Protein AF-A0A957CD81-F1 (afdb_monomer)

Sequence (196 aa):
GFHTEYSGMVFGLFMAAEYMGIMFMCFLFSTAYLGGYRFFGLEEIVLANGFQLGRLLGLFISIFKGALIFFVFMWLRATLPRLRIDQLLNFNWKFMVPLTLVILLTVALLDRLVMDFIPGITEGSWLRAAIHLASNLIIGFAGLEVLRRAAQRQRKMHNITSPVLAVAENEGQPIRVEFEEEMTPVHDHHEPVPAH

Nearest PDB structures (foldseek):
  5nen-assembly1_B  TM=2.292E-01  e=6.036E+00  Serratia marcescens

Solvent-accessible surface area (backbone atoms only — not comparable to full-atom values): 11472 Å² total; per-residue (Å²): 110,85,80,76,80,50,55,72,70,59,43,50,51,51,53,50,50,55,52,49,52,54,49,50,51,24,39,50,47,25,40,75,73,57,50,30,52,53,46,98,75,49,52,58,55,32,69,67,40,59,84,66,61,16,52,52,50,27,50,49,46,29,50,50,48,15,50,51,47,42,50,52,51,52,52,49,63,74,68,57,77,92,73,56,68,67,60,54,50,52,45,40,63,74,45,49,53,58,50,52,51,52,52,53,51,47,54,56,48,45,44,71,71,47,47,77,74,44,91,88,62,49,96,84,32,66,65,53,54,49,51,54,49,50,52,50,50,51,51,49,50,52,50,51,50,52,51,51,52,52,54,50,51,53,55,55,52,52,54,71,71,29,65,67,53,56,48,57,59,52,73,73,47,80,80,78,74,76,76,75,82,75,84,71,81,86,77,86,74,91,75,86,84,83,89,130

Foldseek 3Di:
DVLVVDDPVVSVVVVVVVLVVLLVVLLVCCCPPVVQLDDDPCQCVLVVPDDPPSVVSSNVSSVVSSVVSVVVVVVCVVPDDDDDPVVVVCCCVVQVVVLVVVLVVCLVCCCVPPQVPDPPRDPPDVVNVVVSVVVNVVSVVVSVVVVVVVVVVVVVVCCVPPVVNVVVVVVPDPPPPPPPPPPDPDDDDDDDDDDD

Radius of gyration: 33.71 Å; Cα contacts (8 Å, |Δi|>4): 72; chains: 1; bounding box: 89×59×90 Å

Mean predicted aligned error: 13.23 Å

Secondary structure (DSSP, 8-state):
-GGGGS-HHHHHHHHHHHHHHHHHHHHHHHHHHS-TT--TTHHHHHHHSTHHHHHHHHHHHHHHHHHHHHHHHHHHHHHS----HHHHHHHIIIIIHHHHHHHHHHHHHHHHHTGGGSTT--TT-HHHHHHHHHHHHHHHHHHHHHHHHHHHHHHHHHHHT-HHHHHHHHHTS------------------PPPP-

pLDDT: mean 79.81, std 14.72, range [43.28, 95.69]

Structure (mmCIF, N/CA/C/O backbone):
data_AF-A0A957CD81-F1
#
_entry.id   AF-A0A957CD81-F1
#
loop_
_atom_site.group_PDB
_atom_site.id
_atom_site.type_symbol
_atom_site.label_atom_id
_atom_site.label_alt_id
_atom_site.label_comp_id
_atom_site.label_asym_id
_atom_site.label_entity_id
_atom_site.label_seq_id
_atom_site.pdbx_PDB_ins_code
_atom_site.Cartn_x
_atom_site.Cartn_y
_atom_site.Cartn_z
_atom_site.occupancy
_atom_site.B_iso_or_equiv
_atom_site.auth_seq_id
_atom_site.auth_comp_id
_atom_site.auth_asym_id
_atom_site.auth_atom_id
_atom_site.pdbx_PDB_model_num
ATOM 1 N N . GLY A 1 1 ? -9.832 8.093 27.734 1.00 65.75 1 GLY A N 1
ATOM 2 C CA . GLY A 1 1 ? -9.105 7.426 26.627 1.00 65.75 1 GLY A CA 1
ATOM 3 C C . GLY A 1 1 ? -7.766 8.112 26.495 1.00 65.75 1 GLY A C 1
ATOM 4 O O . GLY A 1 1 ? -7.743 9.287 26.798 1.00 65.75 1 GLY A O 1
ATOM 5 N N . PHE A 1 2 ? -6.685 7.443 26.082 1.00 74.81 2 PHE A N 1
ATOM 6 C CA . PHE A 1 2 ? -5.311 7.944 26.312 1.00 74.81 2 PHE A CA 1
ATOM 7 C C . PHE A 1 2 ? -5.058 9.420 25.914 1.00 74.81 2 PHE A C 1
ATOM 9 O O . PHE A 1 2 ? -4.313 10.119 26.581 1.00 74.81 2 PHE A O 1
ATOM 16 N N . HIS A 1 3 ? -5.759 9.945 24.905 1.00 74.56 3 HIS A N 1
ATOM 17 C CA . HIS A 1 3 ? -5.697 11.356 24.504 1.00 74.56 3 HIS A CA 1
ATOM 18 C C . HIS A 1 3 ? -6.167 12.391 25.549 1.00 74.56 3 HIS A C 1
ATOM 20 O O . HIS A 1 3 ? -5.865 13.568 25.383 1.00 74.56 3 HIS A O 1
ATOM 26 N N . THR A 1 4 ? -6.916 12.011 26.591 1.00 75.75 4 THR A N 1
ATOM 27 C CA . THR A 1 4 ? -7.501 12.960 27.564 1.00 75.75 4 THR A CA 1
ATOM 28 C C . THR A 1 4 ? -6.550 13.360 28.690 1.00 75.75 4 THR A C 1
ATOM 30 O O . THR A 1 4 ? -6.880 14.246 29.469 1.00 75.75 4 THR A O 1
ATOM 33 N N . GLU A 1 5 ? -5.390 12.714 28.791 1.00 85.88 5 GLU A N 1
ATOM 34 C CA . GLU A 1 5 ? -4.413 12.940 29.866 1.00 85.88 5 GLU A CA 1
ATOM 35 C C . GLU A 1 5 ? -3.310 13.938 29.468 1.00 85.88 5 GLU A C 1
ATOM 37 O O . GLU A 1 5 ? -2.516 14.359 30.307 1.00 85.88 5 GLU A O 1
ATOM 42 N N . TYR A 1 6 ? -3.259 14.354 28.198 1.00 83.00 6 TYR A N 1
ATOM 43 C CA . TYR A 1 6 ? -2.204 15.225 27.682 1.00 83.00 6 TYR A CA 1
ATOM 44 C C . TYR A 1 6 ? -2.593 16.704 27.700 1.00 83.00 6 TYR A C 1
ATOM 46 O O . TYR A 1 6 ? -3.666 17.098 27.247 1.00 83.00 6 TYR A O 1
ATOM 54 N N . SER A 1 7 ? -1.655 17.542 28.147 1.00 84.00 7 SER A N 1
ATOM 55 C CA . SER A 1 7 ? -1.712 18.995 27.951 1.00 84.00 7 SER A CA 1
ATOM 56 C C . SER A 1 7 ? -1.706 19.350 26.455 1.00 84.00 7 SER A C 1
ATOM 58 O O . SER A 1 7 ? -1.109 18.636 25.645 1.00 84.00 7 SER A O 1
ATOM 60 N N . GLY A 1 8 ? -2.324 20.477 26.082 1.00 85.50 8 GLY A N 1
ATOM 61 C CA . GLY A 1 8 ? -2.548 20.882 24.686 1.00 85.50 8 GLY A CA 1
ATOM 62 C C . GLY A 1 8 ? -1.294 20.906 23.800 1.00 85.50 8 GLY A C 1
ATOM 63 O O . GLY A 1 8 ? -1.368 20.518 22.637 1.00 85.50 8 GLY A O 1
ATOM 64 N N . MET A 1 9 ? -0.125 21.277 24.342 1.00 89.88 9 MET A N 1
ATOM 65 C CA . MET A 1 9 ? 1.142 21.252 23.591 1.00 89.88 9 MET A CA 1
ATOM 66 C C . MET A 1 9 ? 1.599 19.821 23.271 1.00 89.88 9 MET A C 1
ATOM 68 O O . MET A 1 9 ? 1.991 19.531 22.142 1.00 89.88 9 MET A O 1
ATOM 72 N N . VAL A 1 10 ? 1.516 18.910 24.245 1.00 89.44 10 VAL A N 1
ATOM 73 C CA . VAL A 1 10 ? 1.905 17.499 24.072 1.00 89.44 10 VAL A CA 1
ATOM 74 C C . VAL A 1 10 ? 0.913 16.778 23.165 1.00 89.44 10 VAL A C 1
ATOM 76 O O . VAL A 1 10 ? 1.323 16.013 22.296 1.00 89.44 10 VAL A O 1
ATOM 79 N N . PHE A 1 11 ? -0.379 17.087 23.294 1.00 89.6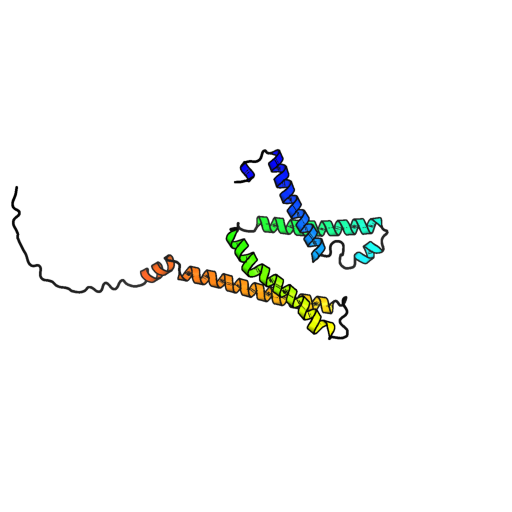2 11 PHE A N 1
ATOM 80 C CA . PHE A 1 11 ? -1.402 16.623 22.362 1.00 89.62 11 PHE A CA 1
ATOM 81 C C . PHE A 1 11 ? -1.102 17.077 20.924 1.00 89.62 11 PHE A C 1
ATOM 83 O O . PHE A 1 11 ? -1.143 16.264 20.002 1.00 89.62 11 PHE A O 1
ATOM 90 N N . GLY A 1 12 ? -0.734 18.349 20.729 1.00 90.69 12 GLY A N 1
ATOM 91 C CA . GLY A 1 12 ? -0.353 18.882 19.419 1.00 90.69 12 GLY A CA 1
ATOM 92 C C . GLY A 1 12 ? 0.843 18.152 18.800 1.00 90.69 12 GLY A C 1
ATOM 93 O O . GLY A 1 12 ? 0.788 17.767 17.633 1.00 90.69 12 GLY A O 1
ATOM 94 N N . LEU A 1 13 ? 1.892 17.895 19.588 1.00 91.25 13 LEU A N 1
ATOM 95 C CA . LEU A 1 13 ? 3.062 17.132 19.138 1.00 91.25 13 LEU A CA 1
ATOM 96 C C . LEU A 1 13 ? 2.719 15.673 18.813 1.00 91.25 13 LEU A C 1
ATOM 98 O O . LEU A 1 13 ? 3.192 15.155 17.804 1.00 91.25 13 LEU A O 1
ATOM 102 N N . PHE A 1 14 ? 1.873 15.029 19.619 1.00 90.94 14 PHE A N 1
ATOM 103 C CA . PHE A 1 14 ? 1.411 13.665 19.364 1.00 90.94 14 PHE A CA 1
ATOM 104 C C . PHE A 1 14 ? 0.636 13.572 18.043 1.00 90.94 14 PHE A C 1
ATOM 106 O O . PHE A 1 14 ? 0.943 12.733 17.199 1.00 90.94 14 PHE A O 1
ATOM 113 N N . MET A 1 15 ? -0.316 14.482 17.817 1.00 91.50 15 MET A N 1
ATOM 114 C CA . MET A 1 15 ? -1.074 14.526 16.565 1.00 91.50 15 MET A CA 1
ATOM 115 C C . MET A 1 15 ? -0.167 14.816 15.364 1.00 91.50 15 MET A C 1
ATOM 117 O O . MET A 1 15 ? -0.297 14.165 14.329 1.00 91.50 15 MET A O 1
ATOM 121 N N . ALA A 1 16 ? 0.773 15.759 15.492 1.00 93.06 16 ALA A N 1
ATOM 122 C CA . ALA A 1 16 ? 1.738 16.050 14.436 1.00 93.06 16 ALA A CA 1
ATOM 123 C C . ALA A 1 16 ? 2.604 14.823 14.105 1.00 93.06 16 ALA A C 1
ATOM 125 O O . ALA A 1 16 ? 2.793 14.514 12.929 1.00 93.06 16 ALA A O 1
ATOM 126 N N . ALA A 1 17 ? 3.081 14.096 15.119 1.00 94.19 17 ALA A N 1
ATOM 127 C CA . ALA A 1 17 ? 3.861 12.874 14.939 1.00 94.19 17 ALA A CA 1
ATOM 128 C C . ALA A 1 17 ? 3.064 11.770 14.227 1.00 94.19 17 ALA A C 1
ATOM 130 O O . ALA A 1 17 ? 3.578 11.162 13.289 1.00 94.19 17 ALA A O 1
ATOM 131 N N . GLU A 1 18 ? 1.799 11.567 14.601 1.00 92.44 18 GLU A N 1
ATOM 132 C CA . GLU A 1 18 ? 0.904 10.601 13.952 1.00 92.44 18 GLU A CA 1
ATOM 133 C C . GLU A 1 18 ? 0.738 10.912 12.451 1.00 92.44 18 GLU A C 1
ATOM 135 O O . GLU A 1 18 ? 0.924 10.045 11.592 1.00 92.44 18 GLU A O 1
ATOM 140 N N . TYR A 1 19 ? 0.456 12.175 12.107 1.00 92.12 19 TYR A N 1
ATOM 141 C CA . TYR A 1 19 ? 0.301 12.587 10.707 1.00 92.12 19 TYR A CA 1
ATOM 142 C C . TYR A 1 19 ? 1.616 12.548 9.921 1.00 92.12 19 TYR A C 1
ATOM 144 O O . TYR A 1 19 ? 1.607 12.161 8.749 1.00 92.12 19 TYR A O 1
ATOM 152 N N . MET A 1 20 ? 2.746 12.890 10.546 1.00 94.94 20 MET A N 1
ATOM 153 C CA . MET A 1 20 ? 4.066 12.731 9.928 1.00 94.94 20 MET A CA 1
ATOM 154 C C . MET A 1 20 ? 4.379 11.260 9.642 1.00 94.94 20 MET A C 1
ATOM 156 O O . MET A 1 20 ? 4.892 10.954 8.566 1.00 94.94 20 MET A O 1
ATOM 160 N N . GLY A 1 21 ? 4.024 10.343 10.547 1.00 94.81 21 GLY A N 1
ATOM 161 C CA . GLY A 1 21 ? 4.194 8.903 10.343 1.00 94.81 21 GLY A CA 1
ATOM 162 C C . GLY A 1 21 ? 3.397 8.386 9.143 1.00 94.81 21 GLY A C 1
ATOM 163 O O . GLY A 1 21 ? 3.939 7.675 8.294 1.00 94.81 21 GLY A O 1
ATOM 164 N N . ILE A 1 22 ? 2.136 8.809 9.013 1.00 94.50 22 ILE A N 1
ATOM 165 C CA . ILE A 1 22 ? 1.291 8.471 7.854 1.00 94.50 22 ILE A CA 1
ATOM 166 C C . ILE A 1 22 ? 1.906 9.017 6.561 1.00 94.50 22 ILE A C 1
ATOM 168 O O . ILE A 1 22 ? 2.008 8.296 5.565 1.00 94.50 22 ILE A O 1
ATOM 172 N N . MET A 1 23 ? 2.341 10.278 6.572 1.00 93.94 23 MET A N 1
ATOM 173 C CA . MET A 1 23 ? 2.967 10.912 5.413 1.00 93.94 23 MET A CA 1
ATOM 174 C C . MET A 1 23 ? 4.240 10.166 4.996 1.00 93.94 23 MET A C 1
ATOM 176 O O . MET A 1 23 ? 4.392 9.822 3.824 1.00 93.94 23 MET A O 1
ATOM 180 N N . PHE A 1 24 ? 5.109 9.833 5.950 1.00 95.12 24 PHE A N 1
ATOM 181 C CA . PHE A 1 24 ? 6.326 9.060 5.711 1.00 95.12 24 PHE A CA 1
ATOM 182 C C . PHE A 1 24 ? 6.034 7.691 5.080 1.00 95.12 24 PHE A C 1
ATOM 184 O O . PHE A 1 24 ? 6.658 7.332 4.081 1.00 95.12 24 PHE A O 1
ATOM 191 N N . MET A 1 25 ? 5.034 6.959 5.582 1.00 95.69 25 MET A N 1
ATOM 192 C CA . MET A 1 25 ? 4.620 5.679 4.995 1.00 95.69 25 MET A CA 1
ATOM 193 C C . MET A 1 25 ? 4.098 5.830 3.559 1.00 95.69 25 MET A C 1
ATOM 195 O O . MET A 1 25 ? 4.400 4.993 2.708 1.00 95.69 25 MET A O 1
ATOM 199 N N . CYS A 1 26 ? 3.381 6.914 3.247 1.00 95.06 26 CYS A N 1
ATOM 200 C CA . CYS A 1 26 ? 2.937 7.203 1.878 1.00 95.06 26 CYS A CA 1
ATOM 201 C C . CYS A 1 26 ? 4.126 7.455 0.933 1.00 95.06 26 CYS A C 1
ATOM 203 O O . CYS A 1 26 ? 4.136 6.973 -0.202 1.00 95.06 26 CYS A O 1
ATOM 205 N N . PHE A 1 27 ? 5.156 8.162 1.404 1.00 93.81 27 PHE A N 1
ATOM 206 C CA . PHE A 1 27 ? 6.392 8.387 0.650 1.00 93.81 27 PHE A CA 1
ATOM 207 C C . PHE A 1 27 ? 7.213 7.108 0.452 1.00 93.81 27 PHE A C 1
ATOM 209 O O . PHE A 1 27 ? 7.716 6.868 -0.651 1.00 93.81 27 PHE A O 1
ATOM 216 N N . LEU A 1 28 ? 7.306 6.258 1.479 1.00 94.94 28 LEU A N 1
ATOM 217 C CA . LEU A 1 28 ? 7.932 4.941 1.363 1.00 94.94 28 LEU A CA 1
ATOM 218 C C . LEU A 1 28 ? 7.200 4.072 0.342 1.00 94.94 28 LEU A C 1
ATOM 220 O O . LEU A 1 28 ? 7.838 3.478 -0.524 1.00 94.94 28 LEU A O 1
ATOM 224 N N . PHE A 1 29 ? 5.868 4.051 0.389 1.00 94.12 29 PHE A N 1
ATOM 225 C CA . PHE A 1 29 ? 5.054 3.307 -0.567 1.00 94.12 29 PHE A CA 1
ATOM 226 C C . PHE A 1 29 ? 5.253 3.815 -2.002 1.00 94.12 29 PHE A C 1
ATOM 228 O O . PHE A 1 29 ? 5.492 3.029 -2.918 1.00 94.12 29 PHE A O 1
ATOM 235 N N . SER A 1 30 ? 5.224 5.136 -2.197 1.00 93.12 30 SER A N 1
ATOM 236 C CA . SER A 1 30 ? 5.501 5.780 -3.487 1.00 93.12 30 SER A CA 1
ATOM 237 C C . SER A 1 30 ? 6.887 5.409 -4.039 1.00 93.12 30 SER A C 1
ATOM 239 O O . SER A 1 30 ? 7.048 5.134 -5.230 1.00 93.12 30 SER A O 1
ATOM 241 N N . THR A 1 31 ? 7.896 5.335 -3.172 1.00 91.56 31 THR A N 1
ATOM 242 C CA . THR A 1 31 ? 9.261 4.984 -3.582 1.00 91.56 31 THR A CA 1
ATOM 243 C C . THR A 1 31 ? 9.387 3.499 -3.918 1.00 91.56 31 THR A C 1
ATOM 245 O O . THR A 1 31 ? 9.917 3.162 -4.974 1.00 91.56 31 THR A O 1
ATOM 248 N N . ALA A 1 32 ? 8.865 2.620 -3.059 1.00 90.94 32 ALA A N 1
ATOM 249 C CA . ALA A 1 32 ? 8.986 1.173 -3.214 1.00 90.94 32 ALA A CA 1
ATOM 250 C C . ALA A 1 32 ? 8.151 0.619 -4.378 1.00 90.94 32 ALA A C 1
ATOM 252 O O . ALA A 1 32 ? 8.624 -0.250 -5.104 1.00 90.94 32 ALA A O 1
ATOM 253 N N . TYR A 1 33 ? 6.927 1.121 -4.570 1.00 89.06 33 TYR A N 1
ATOM 254 C CA . TYR A 1 33 ? 5.977 0.544 -5.528 1.00 89.06 33 TYR A CA 1
ATOM 255 C C . TYR A 1 33 ? 5.759 1.402 -6.775 1.00 89.06 33 TYR A C 1
ATOM 257 O O . TYR A 1 33 ? 5.570 0.857 -7.858 1.00 89.06 33 TYR A O 1
ATOM 265 N N . LEU A 1 34 ? 5.793 2.736 -6.662 1.00 87.94 34 LEU A N 1
ATOM 266 C CA . LEU A 1 34 ? 5.572 3.640 -7.804 1.00 87.94 34 LEU A CA 1
ATOM 267 C C . LEU A 1 34 ? 6.891 4.116 -8.443 1.00 87.94 34 LEU A C 1
ATOM 269 O O . LEU A 1 34 ? 6.875 4.983 -9.321 1.00 87.94 34 LEU A O 1
ATOM 273 N N . GLY A 1 35 ? 8.036 3.580 -8.013 1.00 85.19 35 GLY A N 1
ATOM 274 C CA . GLY A 1 35 ? 9.349 3.886 -8.587 1.00 85.19 35 GLY A CA 1
ATOM 275 C C . GLY A 1 35 ? 9.883 5.286 -8.262 1.00 85.19 35 GLY A C 1
ATOM 276 O O . GLY A 1 35 ? 10.774 5.767 -8.963 1.00 85.19 35 GLY A O 1
ATOM 277 N N . GLY A 1 36 ? 9.340 5.961 -7.238 1.00 84.44 36 GLY A N 1
ATOM 278 C CA . GLY A 1 36 ? 9.841 7.246 -6.733 1.00 84.44 36 GLY A CA 1
ATOM 279 C C . GLY A 1 36 ? 9.963 8.315 -7.825 1.00 84.44 36 GLY A C 1
ATOM 280 O O . GLY A 1 36 ? 8.954 8.748 -8.388 1.00 84.44 36 GLY A O 1
ATOM 281 N N . TYR A 1 37 ? 11.201 8.695 -8.156 1.00 80.50 37 TYR A N 1
ATOM 282 C CA . TYR A 1 37 ? 11.521 9.737 -9.140 1.00 80.50 37 TYR A CA 1
ATOM 283 C C . TYR A 1 37 ? 11.309 9.314 -10.600 1.00 80.50 37 TYR A C 1
ATOM 285 O O . TYR A 1 37 ? 11.250 10.174 -11.478 1.00 80.50 37 TYR A O 1
ATOM 293 N N . ARG A 1 38 ? 11.193 8.010 -10.883 1.00 77.69 38 ARG A N 1
ATOM 294 C CA . ARG A 1 38 ? 11.059 7.503 -12.254 1.00 77.69 38 ARG A CA 1
ATOM 295 C C . ARG A 1 38 ? 9.656 7.754 -12.782 1.00 77.69 38 ARG A C 1
ATOM 297 O O . ARG A 1 38 ? 8.669 7.398 -12.139 1.00 77.69 38 ARG A O 1
ATOM 304 N N . PHE A 1 39 ? 9.544 8.340 -13.965 1.00 74.88 39 PHE A N 1
ATOM 305 C CA . PHE A 1 39 ? 8.265 8.555 -14.630 1.00 74.88 39 PHE A CA 1
ATOM 306 C C . PHE A 1 39 ? 8.433 8.259 -16.114 1.00 74.88 39 PHE A C 1
ATOM 308 O O . PHE A 1 39 ? 9.348 8.788 -16.724 1.00 74.88 39 PHE A O 1
ATOM 315 N N . PHE A 1 40 ? 7.583 7.379 -16.643 1.00 65.62 40 PHE A N 1
ATOM 316 C CA . PHE A 1 40 ? 7.440 6.937 -18.039 1.00 65.62 40 PHE A CA 1
ATOM 317 C C . PHE A 1 40 ? 8.284 7.713 -19.088 1.00 65.62 40 PHE A C 1
ATOM 319 O O . PHE A 1 40 ? 7.786 8.637 -19.723 1.00 65.62 40 PHE A O 1
ATOM 326 N N . GLY A 1 41 ? 9.576 7.379 -19.239 1.00 64.81 41 GLY A N 1
ATOM 327 C CA . GLY A 1 41 ? 10.500 7.995 -20.215 1.00 64.81 41 GLY A CA 1
ATOM 328 C C . GLY A 1 41 ? 11.031 9.405 -19.885 1.00 64.81 41 GLY A C 1
ATOM 329 O O . GLY A 1 41 ? 12.001 9.857 -20.483 1.00 64.81 41 GLY A O 1
ATOM 330 N N . LEU A 1 42 ? 10.477 10.091 -18.882 1.00 64.88 42 LEU A N 1
ATOM 331 C CA . LEU A 1 42 ? 10.981 11.373 -18.366 1.00 64.88 42 LEU A CA 1
ATOM 332 C C . LEU A 1 42 ? 12.324 11.236 -17.630 1.00 64.88 42 LEU A C 1
ATOM 334 O O . LEU A 1 42 ? 12.968 12.244 -17.360 1.00 64.88 42 LEU A O 1
ATOM 338 N N . GLU A 1 43 ? 12.773 10.013 -17.334 1.00 66.25 43 GLU A N 1
ATOM 339 C CA . GLU A 1 43 ? 14.104 9.751 -16.774 1.00 66.25 43 GLU A CA 1
ATOM 340 C C . GLU A 1 43 ? 15.230 10.189 -17.721 1.00 66.25 43 GLU A C 1
ATOM 342 O O . GLU A 1 43 ? 16.205 10.777 -17.263 1.00 66.25 43 GLU A O 1
ATOM 347 N N . GLU A 1 44 ? 15.053 10.032 -19.035 1.00 65.12 44 GLU A N 1
ATOM 348 C CA . GLU A 1 44 ? 16.021 10.505 -20.030 1.00 65.12 44 GLU A CA 1
ATOM 349 C C . GLU A 1 44 ? 16.070 12.032 -20.085 1.00 65.12 44 GLU A C 1
ATOM 351 O O . GLU A 1 44 ? 17.144 12.608 -20.165 1.00 65.12 44 GLU A O 1
ATOM 356 N N . ILE A 1 45 ? 14.927 12.708 -19.948 1.00 63.47 45 ILE A N 1
ATOM 357 C CA . ILE A 1 45 ? 14.822 14.177 -19.909 1.00 63.47 45 ILE A CA 1
ATOM 358 C C . ILE A 1 45 ? 15.390 14.731 -18.592 1.00 63.47 45 ILE A C 1
ATOM 360 O O . ILE A 1 45 ? 15.993 15.804 -18.580 1.00 63.47 45 ILE A O 1
ATOM 364 N N . VAL A 1 46 ? 15.222 14.000 -17.488 1.00 60.09 46 VAL A N 1
ATOM 365 C CA . VAL A 1 46 ? 15.809 14.303 -16.175 1.00 60.09 46 VAL A CA 1
ATOM 366 C C . VAL A 1 46 ? 17.327 14.103 -16.177 1.00 60.09 46 VAL A C 1
ATOM 368 O O . VAL A 1 46 ? 18.030 14.878 -15.532 1.00 60.09 46 VAL A O 1
ATOM 371 N N . LEU A 1 47 ? 17.842 13.099 -16.892 1.00 63.28 47 LEU A N 1
ATOM 372 C CA . LEU A 1 47 ? 19.284 12.887 -17.049 1.00 63.28 47 LEU A CA 1
ATOM 373 C C . LEU A 1 47 ? 19.912 13.820 -18.101 1.00 63.28 47 LEU A C 1
ATOM 375 O O . LEU A 1 47 ? 21.066 14.211 -17.938 1.00 63.28 47 LEU A O 1
ATOM 379 N N . ALA A 1 48 ? 19.180 14.171 -19.164 1.00 65.12 48 ALA A N 1
ATOM 380 C CA . ALA A 1 48 ? 19.682 14.962 -20.290 1.00 65.12 48 ALA A CA 1
ATOM 381 C C . ALA A 1 48 ? 19.640 16.476 -20.041 1.00 65.12 48 ALA A C 1
ATOM 383 O O . ALA A 1 48 ? 20.542 17.193 -20.475 1.00 65.12 48 ALA A O 1
ATOM 384 N N . ASN A 1 49 ? 18.625 16.988 -19.334 1.00 59.16 49 ASN A N 1
ATOM 385 C CA . ASN A 1 49 ? 18.613 18.385 -18.906 1.00 59.16 49 ASN A CA 1
ATOM 386 C C . ASN A 1 49 ? 19.496 18.528 -17.667 1.00 59.16 49 ASN A C 1
ATOM 388 O O . ASN A 1 49 ? 19.342 17.771 -16.714 1.00 59.16 49 ASN A O 1
ATOM 392 N N . GLY A 1 50 ? 20.421 19.491 -17.692 1.00 62.81 50 GLY A N 1
ATOM 393 C CA . GLY A 1 50 ? 21.505 19.636 -16.718 1.00 62.81 50 GLY A CA 1
ATOM 394 C C . GLY A 1 50 ? 21.138 19.397 -15.243 1.00 62.81 50 GLY A C 1
ATOM 395 O O . GLY A 1 50 ? 20.007 19.604 -14.803 1.00 62.81 50 GLY A O 1
ATOM 396 N N . PHE A 1 51 ? 22.161 19.030 -14.464 1.00 64.19 51 PHE A N 1
ATOM 397 C CA . PHE A 1 51 ? 22.104 18.452 -13.111 1.00 64.19 51 PHE A CA 1
ATOM 398 C C . PHE A 1 51 ? 21.079 19.061 -12.129 1.00 64.19 51 PHE A C 1
ATOM 400 O O . PHE A 1 51 ? 20.588 18.359 -11.249 1.00 64.19 51 PHE A O 1
ATOM 407 N N . GLN A 1 52 ? 20.745 20.348 -12.250 1.00 74.75 52 GLN A N 1
ATOM 408 C CA . GLN A 1 52 ? 19.823 21.037 -11.341 1.00 74.75 52 GLN A CA 1
ATOM 409 C C . GLN A 1 52 ? 18.342 20.841 -11.701 1.00 74.75 52 GLN A C 1
ATOM 411 O O . GLN A 1 52 ? 17.528 20.572 -10.817 1.00 74.75 52 GLN A O 1
ATOM 416 N N . LEU A 1 53 ? 17.975 20.939 -12.985 1.00 75.06 53 LEU A N 1
ATOM 417 C CA . LEU A 1 53 ? 16.567 20.932 -13.399 1.00 75.06 53 LEU A CA 1
ATOM 418 C C . LEU A 1 53 ? 15.971 19.520 -13.334 1.00 75.06 53 LEU A C 1
ATOM 420 O O . LEU A 1 53 ? 14.859 19.337 -12.838 1.00 75.06 53 LEU A O 1
ATOM 424 N N . GLY A 1 54 ? 16.749 18.512 -13.739 1.00 77.69 54 GLY A N 1
ATOM 425 C CA . GLY A 1 54 ? 16.348 17.110 -13.639 1.00 77.69 54 GLY A CA 1
ATOM 426 C C . GLY A 1 54 ? 16.109 16.651 -12.198 1.00 77.69 54 GLY A C 1
ATOM 427 O O . GLY A 1 54 ? 15.100 16.009 -11.906 1.00 77.69 54 GLY A O 1
ATOM 428 N N . ARG A 1 55 ? 16.988 17.034 -11.261 1.00 78.19 55 ARG A N 1
ATOM 429 C CA . ARG A 1 55 ? 16.837 16.686 -9.837 1.00 78.19 55 ARG A CA 1
ATOM 430 C C . ARG A 1 55 ? 15.617 17.347 -9.204 1.00 78.19 55 ARG A C 1
ATOM 432 O O . ARG A 1 55 ? 14.907 16.691 -8.442 1.00 78.19 55 ARG A O 1
ATOM 439 N N . LEU A 1 56 ? 15.358 18.615 -9.532 1.00 83.56 56 LEU A N 1
ATOM 440 C CA . LEU A 1 56 ? 14.177 19.329 -9.050 1.00 83.56 56 LEU A CA 1
ATOM 441 C C . LEU A 1 56 ? 12.888 18.659 -9.551 1.00 83.56 56 LEU A C 1
ATOM 443 O O . LEU A 1 56 ? 11.956 18.448 -8.775 1.00 83.56 56 LEU A O 1
ATOM 447 N N . LEU A 1 57 ? 12.863 18.266 -10.827 1.00 84.06 57 LEU A N 1
ATOM 448 C CA . LEU A 1 57 ? 11.717 17.592 -11.428 1.00 84.06 57 LEU A CA 1
ATOM 449 C C . LEU A 1 57 ? 11.492 16.198 -10.821 1.00 84.06 57 LEU A C 1
ATOM 451 O O . LEU A 1 57 ? 10.367 15.864 -10.458 1.00 84.06 57 LEU A O 1
ATOM 455 N N . GLY A 1 58 ? 12.554 15.409 -10.628 1.00 84.12 58 GLY A N 1
ATOM 456 C CA . GLY A 1 58 ? 12.472 14.099 -9.970 1.00 84.12 58 GLY A CA 1
ATOM 457 C C . GLY A 1 58 ? 11.981 14.180 -8.518 1.00 84.12 58 GLY A C 1
ATOM 458 O O . GLY A 1 58 ? 11.177 13.347 -8.082 1.00 84.12 58 GLY A O 1
ATOM 459 N N . LEU A 1 59 ? 12.401 15.215 -7.781 1.00 86.88 59 LEU A N 1
ATOM 460 C CA . LEU A 1 59 ? 11.881 15.507 -6.444 1.00 86.88 59 LEU A CA 1
ATOM 461 C C . LEU A 1 59 ? 10.388 15.852 -6.501 1.00 86.88 59 LEU A C 1
ATOM 463 O O . LEU A 1 59 ? 9.604 15.277 -5.747 1.00 86.88 59 LEU A O 1
ATOM 467 N N . PHE A 1 60 ? 9.985 16.732 -7.419 1.00 89.12 60 PHE A N 1
ATOM 468 C CA . PHE A 1 60 ? 8.586 17.126 -7.585 1.00 89.12 60 PHE A CA 1
ATOM 469 C C . PHE A 1 60 ? 7.686 15.933 -7.928 1.00 89.12 60 PHE A C 1
ATOM 471 O O . PHE A 1 60 ? 6.628 15.774 -7.326 1.00 89.12 60 PHE A O 1
ATOM 478 N N . ILE A 1 61 ? 8.126 15.045 -8.824 1.00 89.69 61 ILE A N 1
ATOM 479 C CA . ILE A 1 61 ? 7.403 13.813 -9.177 1.00 89.69 61 ILE A CA 1
ATOM 480 C C . ILE A 1 61 ? 7.242 12.909 -7.952 1.00 89.69 61 ILE A C 1
ATOM 482 O O . ILE A 1 61 ? 6.156 12.382 -7.705 1.00 89.69 61 ILE A O 1
ATOM 486 N N . SER A 1 62 ? 8.306 12.740 -7.165 1.00 89.69 62 SER A N 1
ATOM 487 C CA . SER A 1 62 ? 8.270 11.900 -5.963 1.00 89.69 62 SER A CA 1
ATOM 488 C C . SER A 1 62 ? 7.305 12.463 -4.912 1.00 89.69 62 SER A C 1
ATOM 490 O O . SER A 1 62 ? 6.516 11.710 -4.336 1.00 89.69 62 SER A O 1
ATOM 492 N N . ILE A 1 63 ? 7.321 13.788 -4.714 1.00 92.50 63 ILE A N 1
ATOM 493 C CA . ILE A 1 63 ? 6.384 14.520 -3.848 1.00 92.50 63 ILE A CA 1
ATOM 494 C C . ILE A 1 63 ? 4.956 14.388 -4.351 1.00 92.50 63 ILE A C 1
ATOM 496 O O . ILE A 1 63 ? 4.072 14.054 -3.568 1.00 92.50 63 ILE A O 1
ATOM 500 N N . PHE A 1 64 ? 4.728 14.582 -5.645 1.00 93.12 64 PHE A N 1
ATOM 501 C CA . PHE A 1 64 ? 3.407 14.469 -6.244 1.00 93.12 64 PHE A CA 1
ATOM 502 C C . PHE A 1 64 ? 2.814 13.068 -6.051 1.00 93.12 64 PHE A C 1
ATOM 504 O O . PHE A 1 64 ? 1.684 12.935 -5.586 1.00 93.12 64 PHE A O 1
ATOM 511 N N . LYS A 1 65 ? 3.590 12.012 -6.325 1.00 92.31 65 LYS A N 1
ATOM 512 C CA . LYS A 1 65 ? 3.155 10.626 -6.097 1.00 92.31 65 LYS A CA 1
ATOM 513 C C . LYS A 1 65 ? 2.889 10.342 -4.617 1.00 92.31 65 LYS A C 1
ATOM 515 O O . LYS A 1 65 ? 1.867 9.746 -4.292 1.00 92.31 65 LYS A O 1
ATOM 520 N N . GLY A 1 66 ? 3.770 10.791 -3.719 1.00 94.50 66 GLY A N 1
ATOM 521 C CA . GLY A 1 66 ? 3.572 10.651 -2.272 1.00 94.50 66 GLY A CA 1
ATOM 522 C C . GLY A 1 66 ? 2.302 11.360 -1.787 1.00 94.50 66 GLY A C 1
ATOM 523 O O . GLY A 1 66 ? 1.502 10.770 -1.062 1.00 94.50 66 GLY A O 1
ATOM 524 N N . ALA A 1 67 ? 2.072 12.590 -2.255 1.00 94.50 67 ALA A N 1
ATOM 525 C CA . ALA A 1 67 ? 0.883 13.383 -1.955 1.00 94.50 67 ALA A CA 1
ATOM 526 C C . ALA A 1 67 ? -0.397 12.750 -2.519 1.00 94.50 67 ALA A C 1
ATOM 528 O O . ALA A 1 67 ? -1.429 12.769 -1.853 1.00 94.50 67 ALA A O 1
ATOM 529 N N . LEU A 1 68 ? -0.334 12.134 -3.703 1.00 95.00 68 LEU A N 1
A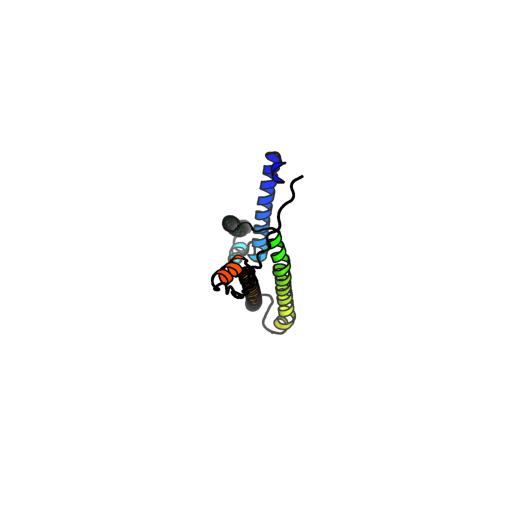TOM 530 C CA . LEU A 1 68 ? -1.456 11.401 -4.289 1.00 95.00 68 LEU A CA 1
ATOM 531 C C . LEU A 1 68 ? -1.844 10.188 -3.432 1.00 95.00 68 LEU A C 1
ATOM 533 O O . LEU A 1 68 ? -3.025 9.992 -3.154 1.00 95.00 68 LEU A O 1
ATOM 537 N N . ILE A 1 69 ? -0.8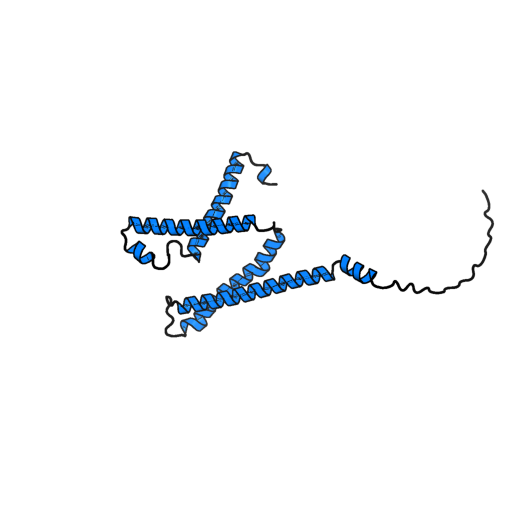69 9.408 -2.951 1.00 95.31 69 ILE A N 1
ATOM 538 C CA . ILE A 1 69 ? -1.133 8.288 -2.030 1.00 95.31 69 ILE A CA 1
ATOM 539 C C . ILE A 1 69 ? -1.690 8.793 -0.694 1.00 95.31 69 ILE A C 1
ATOM 541 O O . ILE A 1 69 ? -2.654 8.227 -0.179 1.00 95.31 69 ILE A O 1
ATOM 545 N N . PHE A 1 70 ? -1.147 9.889 -0.161 1.00 95.19 70 PHE A N 1
ATOM 546 C CA . PHE A 1 70 ? -1.671 10.518 1.052 1.00 95.19 70 PHE A CA 1
ATOM 547 C C . PHE A 1 70 ? -3.123 10.991 0.874 1.00 95.19 70 PHE A C 1
ATOM 549 O O . PHE A 1 70 ? -3.960 10.766 1.748 1.00 95.19 70 PHE A O 1
ATOM 556 N N . PHE A 1 71 ? -3.453 11.585 -0.275 1.00 94.69 71 PHE A N 1
ATOM 557 C CA . PHE A 1 71 ? -4.819 11.980 -0.614 1.00 94.69 71 PHE A CA 1
ATOM 558 C C . PHE A 1 71 ? -5.766 10.775 -0.646 1.00 94.69 71 PHE A C 1
ATOM 560 O O . PHE A 1 71 ? -6.828 10.814 -0.023 1.00 94.69 71 PHE A O 1
ATOM 567 N N . VAL A 1 72 ? -5.364 9.675 -1.294 1.00 94.56 72 VAL A N 1
ATOM 568 C CA . VAL A 1 72 ? -6.141 8.424 -1.301 1.00 94.56 72 VAL A CA 1
ATOM 569 C C . VAL A 1 72 ? -6.333 7.890 0.119 1.00 94.56 72 VAL A C 1
ATOM 571 O O . VAL A 1 72 ? -7.442 7.499 0.475 1.00 94.56 72 VAL A O 1
ATOM 574 N N . PHE A 1 73 ? -5.300 7.918 0.962 1.00 92.38 73 PHE A N 1
ATOM 575 C CA . PHE A 1 73 ? -5.411 7.490 2.357 1.00 92.38 73 PHE A CA 1
ATOM 576 C C . PHE A 1 73 ? -6.414 8.342 3.148 1.00 92.38 73 PHE A C 1
ATOM 578 O O . PHE A 1 73 ? -7.259 7.801 3.864 1.00 92.38 73 PHE A O 1
ATOM 585 N N . MET A 1 74 ? -6.370 9.667 2.992 1.00 92.88 74 MET A N 1
ATOM 586 C CA . MET A 1 74 ? -7.325 10.574 3.634 1.00 92.88 74 MET A CA 1
ATOM 587 C C . MET A 1 74 ? -8.755 10.350 3.129 1.00 92.88 74 MET A C 1
ATOM 589 O O . MET A 1 74 ? -9.698 10.378 3.922 1.00 92.88 74 MET A O 1
ATOM 593 N N . TRP A 1 75 ? -8.922 10.054 1.840 1.00 94.44 75 TRP A N 1
ATOM 594 C CA . TRP A 1 75 ? -10.219 9.707 1.267 1.00 94.44 75 TRP A CA 1
ATOM 595 C C . TRP A 1 75 ? -10.763 8.375 1.811 1.00 94.44 75 TRP A C 1
ATOM 597 O O . TRP A 1 75 ? -11.924 8.295 2.222 1.00 94.44 75 TRP A O 1
ATOM 607 N N . LEU A 1 76 ? -9.923 7.342 1.904 1.00 91.81 76 LEU A N 1
ATOM 608 C CA . LEU A 1 76 ? -10.283 6.068 2.534 1.00 91.81 76 LEU A CA 1
ATOM 609 C C . LEU A 1 76 ? -10.649 6.259 4.009 1.00 91.81 76 LEU A C 1
ATOM 611 O O . LEU A 1 76 ? -11.660 5.735 4.470 1.00 91.81 76 LEU A O 1
ATOM 615 N N . ARG A 1 77 ? -9.892 7.073 4.750 1.00 89.25 77 ARG A N 1
ATOM 616 C CA . ARG A 1 77 ? -10.203 7.401 6.148 1.00 89.25 77 ARG A CA 1
ATOM 617 C C . ARG A 1 77 ? -11.572 8.068 6.301 1.00 89.25 77 ARG A C 1
ATOM 619 O O . ARG A 1 77 ? -12.255 7.805 7.285 1.00 89.25 77 ARG A O 1
ATOM 626 N N . ALA A 1 78 ? -11.960 8.921 5.355 1.00 90.50 78 ALA A N 1
ATOM 627 C CA . ALA A 1 78 ? -13.256 9.594 5.381 1.00 90.50 78 ALA A CA 1
ATOM 628 C C . ALA A 1 78 ? -14.430 8.659 5.033 1.00 90.50 78 ALA A C 1
ATOM 630 O O . ALA A 1 78 ? -15.547 8.896 5.483 1.00 90.50 78 ALA A O 1
ATOM 631 N N . THR A 1 79 ? -14.193 7.608 4.242 1.00 91.81 79 THR A N 1
ATOM 632 C CA . THR A 1 79 ? -15.243 6.702 3.739 1.00 91.81 79 THR A CA 1
ATOM 633 C C . THR A 1 79 ? -15.405 5.422 4.560 1.00 91.81 79 THR A C 1
ATOM 635 O O . THR A 1 79 ? -16.489 4.837 4.569 1.00 91.81 79 THR A O 1
ATOM 638 N N . LEU A 1 80 ? -14.356 4.959 5.245 1.00 88.12 80 LEU A N 1
ATOM 639 C CA . LEU A 1 80 ? -14.369 3.659 5.913 1.00 88.12 80 LEU A CA 1
ATOM 640 C C . LEU A 1 80 ? -15.135 3.685 7.251 1.00 88.12 80 LEU A C 1
ATOM 642 O O . LEU A 1 80 ? -14.821 4.491 8.132 1.00 88.12 80 LEU A O 1
ATOM 646 N N . PRO A 1 81 ? -16.094 2.759 7.463 1.00 83.31 81 PRO A N 1
ATOM 647 C CA . PRO A 1 81 ? -16.759 2.600 8.751 1.00 83.31 81 PRO A CA 1
ATOM 648 C C . PRO A 1 81 ? -15.766 2.091 9.804 1.00 83.31 81 PRO A C 1
ATOM 650 O O . PRO A 1 81 ? -14.884 1.283 9.510 1.00 83.31 81 PRO A O 1
ATOM 653 N N . ARG A 1 82 ? -15.911 2.547 11.054 1.00 85.75 82 ARG A N 1
ATOM 654 C CA . ARG A 1 82 ? -15.035 2.155 12.172 1.00 85.75 82 ARG A CA 1
ATOM 655 C C . ARG A 1 82 ? -15.026 0.628 12.351 1.00 85.75 82 ARG A C 1
ATOM 657 O O . ARG A 1 82 ? -16.026 0.050 12.768 1.00 85.75 82 ARG A O 1
ATOM 664 N N . LEU A 1 83 ? -13.887 -0.010 12.080 1.00 84.06 83 LEU A N 1
ATOM 665 C CA . LEU A 1 83 ? -13.680 -1.446 12.292 1.00 84.06 83 LEU A CA 1
ATOM 666 C C . LEU A 1 83 ? -13.192 -1.721 13.719 1.00 84.06 83 LEU A C 1
ATOM 668 O O . LEU A 1 83 ? -12.397 -0.957 14.273 1.00 84.06 83 LEU A O 1
ATOM 672 N N . ARG A 1 84 ? -13.646 -2.828 14.318 1.00 91.12 84 ARG A N 1
ATOM 673 C CA . ARG A 1 84 ? -13.141 -3.279 15.624 1.00 91.12 84 ARG A CA 1
ATOM 674 C C . ARG A 1 84 ? -11.728 -3.855 15.460 1.00 91.12 84 ARG A C 1
ATOM 676 O O . ARG A 1 84 ? -11.467 -4.575 14.497 1.00 91.12 84 ARG A O 1
ATOM 683 N N . ILE A 1 85 ? -10.843 -3.581 16.424 1.00 89.50 85 ILE A N 1
ATOM 684 C CA . ILE A 1 85 ? -9.435 -4.032 16.416 1.00 89.50 85 ILE A CA 1
ATOM 685 C C . ILE A 1 85 ? -9.339 -5.551 16.236 1.00 89.50 85 ILE A C 1
ATOM 687 O O . ILE A 1 85 ? -8.548 -6.022 15.425 1.00 89.50 85 ILE A O 1
ATOM 691 N N . ASP A 1 86 ? -10.210 -6.312 16.897 1.00 90.94 86 ASP A N 1
ATOM 692 C CA . ASP A 1 86 ? -10.227 -7.775 16.796 1.00 90.94 86 ASP A CA 1
ATOM 693 C C . ASP A 1 86 ? -10.492 -8.261 15.367 1.00 90.94 86 ASP A C 1
ATOM 695 O O . ASP A 1 86 ? -9.873 -9.215 14.904 1.00 90.94 86 ASP A O 1
ATOM 699 N N . GLN A 1 87 ? -11.388 -7.591 14.636 1.00 88.06 87 GLN A N 1
ATOM 700 C CA . GLN A 1 87 ? -11.699 -7.936 13.246 1.00 88.06 87 GLN A CA 1
ATOM 701 C C . GLN A 1 87 ? -10.507 -7.633 12.335 1.00 88.06 87 GLN A C 1
ATOM 703 O O . GLN A 1 87 ? -10.171 -8.444 11.470 1.00 88.06 87 GLN A O 1
ATOM 708 N N . LEU A 1 88 ? -9.838 -6.501 12.568 1.00 89.69 88 LEU A N 1
ATOM 709 C CA . LEU A 1 88 ? -8.646 -6.106 11.823 1.00 89.69 88 LEU A CA 1
ATOM 710 C C . LEU A 1 88 ? -7.485 -7.079 12.065 1.00 89.69 88 LEU A C 1
ATOM 712 O O . LEU A 1 88 ? -6.825 -7.497 11.113 1.00 89.69 88 LEU A O 1
ATOM 716 N N . LEU A 1 89 ? -7.252 -7.469 13.319 1.00 93.00 89 LEU A N 1
ATOM 717 C CA . LEU A 1 89 ? -6.187 -8.398 13.690 1.00 93.00 89 LEU A CA 1
ATOM 718 C C . LEU A 1 89 ? -6.429 -9.782 13.078 1.00 93.00 89 LEU A C 1
ATOM 720 O O . LEU A 1 89 ? -5.533 -10.364 12.471 1.00 93.00 89 LEU A O 1
ATOM 724 N N . ASN A 1 90 ? -7.660 -10.282 13.175 1.00 90.50 90 ASN A N 1
ATOM 725 C CA . ASN A 1 90 ? -8.047 -11.581 12.631 1.00 90.50 90 ASN A CA 1
ATOM 726 C C . ASN A 1 90 ? -7.893 -11.612 11.099 1.00 90.50 90 ASN A C 1
ATOM 728 O O . ASN A 1 90 ? -7.378 -12.586 10.555 1.00 90.50 90 ASN A O 1
ATOM 732 N N . PHE A 1 91 ? -8.254 -10.523 10.408 1.00 89.69 91 PHE A N 1
ATOM 733 C CA . PHE A 1 91 ? -8.025 -10.373 8.968 1.00 89.69 91 PHE A CA 1
ATOM 734 C C . PHE A 1 91 ? -6.530 -10.345 8.613 1.00 89.69 91 PHE A C 1
ATOM 736 O O . PHE A 1 91 ? -6.097 -11.056 7.706 1.00 89.69 91 PHE A O 1
ATOM 743 N N . ASN A 1 92 ? -5.723 -9.580 9.351 1.00 92.12 92 ASN A N 1
ATOM 744 C CA . ASN A 1 92 ? -4.282 -9.506 9.108 1.00 92.12 92 ASN A CA 1
ATOM 745 C C . ASN A 1 92 ? -3.610 -10.878 9.249 1.00 92.12 92 ASN A C 1
ATOM 747 O O . ASN A 1 92 ? -2.927 -11.330 8.332 1.00 92.12 92 ASN A O 1
ATOM 751 N N . TRP A 1 93 ? -3.862 -11.578 10.352 1.00 92.69 93 TRP A N 1
ATOM 752 C CA . TRP A 1 93 ? -3.199 -12.852 10.630 1.00 92.69 93 TRP A CA 1
ATOM 753 C C . TRP A 1 93 ? -3.723 -14.018 9.798 1.00 92.69 93 TRP A C 1
ATOM 755 O O . TRP A 1 93 ? -2.931 -14.833 9.333 1.00 92.69 93 TRP A O 1
ATOM 765 N N . LYS A 1 94 ? -5.040 -14.123 9.589 1.00 89.12 94 LYS A N 1
ATOM 766 C CA . LYS A 1 94 ? -5.611 -15.271 8.864 1.00 89.12 94 LYS A CA 1
ATOM 767 C C . LYS A 1 94 ? -5.614 -15.108 7.354 1.00 89.12 94 LYS A C 1
ATOM 769 O O . LYS A 1 94 ? -5.757 -16.107 6.658 1.00 89.12 94 LYS A O 1
ATOM 774 N N . PHE A 1 95 ? -5.499 -13.882 6.848 1.00 90.25 95 PHE A N 1
ATOM 775 C CA . PHE A 1 95 ? -5.597 -13.624 5.415 1.00 90.25 95 PHE A CA 1
ATOM 776 C C . PHE A 1 95 ? -4.379 -12.888 4.857 1.00 90.25 95 PHE A C 1
ATOM 778 O O . PHE A 1 95 ? -3.768 -13.393 3.921 1.00 90.25 95 PHE A O 1
ATOM 785 N N . MET A 1 96 ? -3.978 -11.743 5.423 1.00 91.12 96 MET A N 1
ATOM 786 C CA . MET A 1 96 ? -2.892 -10.941 4.832 1.00 91.12 96 MET A CA 1
ATOM 787 C C . MET A 1 96 ? -1.531 -11.646 4.901 1.00 91.12 96 MET A C 1
ATOM 789 O O . MET A 1 96 ? -0.858 -11.747 3.881 1.00 91.12 96 MET A O 1
ATOM 793 N N . VAL A 1 97 ? -1.143 -12.176 6.066 1.00 93.94 97 VAL A N 1
ATOM 794 C CA . VAL A 1 97 ? 0.143 -12.879 6.253 1.00 93.94 97 VAL A CA 1
ATOM 795 C C . VAL A 1 97 ? 0.299 -14.114 5.348 1.00 93.94 97 VAL A C 1
ATOM 797 O O . VAL A 1 97 ? 1.309 -14.212 4.651 1.00 93.94 97 VAL A O 1
ATOM 800 N N . PRO A 1 98 ? -0.654 -15.066 5.296 1.00 93.06 98 PRO A N 1
ATOM 801 C CA . PRO A 1 98 ? -0.506 -16.208 4.397 1.00 93.06 98 PRO A CA 1
ATOM 802 C C . PRO A 1 98 ? -0.530 -15.790 2.922 1.00 93.06 98 PRO A C 1
ATOM 804 O O . PRO A 1 98 ? 0.195 -16.370 2.118 1.00 93.06 98 PRO A O 1
ATOM 807 N N . LEU A 1 99 ? -1.305 -14.763 2.557 1.00 93.38 99 LEU A N 1
ATOM 808 C CA . LEU A 1 99 ? -1.353 -14.270 1.182 1.00 93.38 99 LEU A CA 1
ATOM 809 C C . LEU A 1 99 ? -0.006 -13.681 0.736 1.00 93.38 99 LEU A C 1
ATOM 811 O O . LEU A 1 99 ? 0.451 -13.988 -0.365 1.00 93.38 99 LEU A O 1
ATOM 815 N N . THR A 1 100 ? 0.656 -12.878 1.575 1.00 93.19 100 THR A N 1
ATOM 816 C CA . THR A 1 100 ? 1.972 -12.313 1.232 1.00 93.19 100 THR A CA 1
ATOM 817 C C . THR A 1 100 ? 3.045 -13.393 1.116 1.00 93.19 100 THR A C 1
ATOM 819 O O . THR A 1 100 ? 3.871 -13.320 0.207 1.00 93.19 100 THR A O 1
ATOM 822 N N . LEU A 1 101 ? 3.000 -14.430 1.960 1.00 94.56 101 LEU A N 1
ATOM 823 C CA . LEU A 1 101 ? 3.889 -15.592 1.842 1.00 94.56 101 LEU A CA 1
ATOM 824 C C . LEU A 1 101 ? 3.684 -16.344 0.522 1.00 94.56 101 LEU A C 1
ATOM 826 O O . LEU A 1 101 ? 4.663 -16.688 -0.136 1.00 94.56 101 LEU A O 1
ATOM 830 N N . VAL A 1 102 ? 2.435 -16.561 0.100 1.00 94.19 102 VAL A N 1
ATOM 831 C CA . VAL A 1 102 ? 2.135 -17.212 -1.187 1.00 94.19 102 VAL A CA 1
ATOM 832 C C . VAL A 1 102 ? 2.661 -16.387 -2.360 1.00 94.19 102 VAL A C 1
ATOM 834 O O . VAL A 1 102 ? 3.260 -16.954 -3.272 1.00 94.19 102 VAL A O 1
ATOM 837 N N . ILE A 1 103 ? 2.490 -15.061 -2.337 1.00 93.38 103 ILE A N 1
ATOM 838 C CA . ILE A 1 103 ? 3.022 -14.173 -3.384 1.00 93.38 103 ILE A CA 1
ATOM 839 C C . ILE A 1 103 ? 4.550 -14.269 -3.435 1.00 93.38 103 ILE A C 1
ATOM 841 O O . ILE A 1 103 ? 5.113 -14.482 -4.507 1.00 93.38 103 ILE A O 1
ATOM 845 N N . LEU A 1 104 ? 5.218 -14.178 -2.282 1.00 93.56 104 LEU A N 1
ATOM 846 C CA . LEU A 1 104 ? 6.677 -14.242 -2.196 1.00 93.56 104 LEU A CA 1
ATOM 847 C C . LEU A 1 104 ? 7.226 -15.579 -2.710 1.00 93.56 104 LEU A C 1
ATOM 849 O O . LEU A 1 104 ? 8.143 -15.591 -3.532 1.00 93.56 104 LEU A O 1
ATOM 853 N N . LEU A 1 105 ? 6.639 -16.699 -2.278 1.00 94.50 105 LEU A N 1
ATOM 854 C CA . LEU A 1 105 ? 7.034 -18.029 -2.747 1.00 94.50 105 LEU A CA 1
ATOM 855 C C . LEU A 1 105 ? 6.761 -18.206 -4.238 1.00 94.50 105 LEU A C 1
ATOM 857 O O . LEU A 1 105 ? 7.586 -18.783 -4.936 1.00 94.50 105 LEU A O 1
ATOM 861 N N . THR A 1 106 ? 5.639 -17.692 -4.742 1.00 92.38 106 THR A N 1
ATOM 862 C CA . THR A 1 106 ? 5.321 -17.785 -6.171 1.00 92.38 106 THR A CA 1
ATOM 863 C C . THR A 1 106 ? 6.355 -17.045 -7.001 1.00 92.38 106 THR A C 1
ATOM 865 O O . THR A 1 106 ? 6.849 -17.614 -7.967 1.00 92.38 106 THR A O 1
ATOM 868 N N . VAL A 1 107 ? 6.711 -15.812 -6.629 1.00 91.44 107 VAL A N 1
ATOM 869 C CA . VAL A 1 107 ? 7.730 -15.044 -7.358 1.00 91.44 107 VAL A CA 1
ATOM 870 C C . VAL A 1 107 ? 9.062 -15.801 -7.362 1.00 91.44 107 VAL A C 1
ATOM 872 O O . VAL A 1 107 ? 9.619 -16.028 -8.433 1.00 91.44 107 VAL A O 1
ATOM 875 N N . ALA A 1 108 ? 9.512 -16.285 -6.199 1.00 91.31 108 ALA A N 1
ATOM 876 C CA . ALA A 1 108 ? 10.772 -17.020 -6.077 1.00 91.31 108 ALA A CA 1
ATOM 877 C C . ALA A 1 108 ? 10.789 -18.338 -6.876 1.00 91.31 108 ALA A C 1
ATOM 879 O O . ALA A 1 108 ? 11.775 -18.655 -7.542 1.00 91.31 108 ALA A O 1
ATOM 880 N N . LEU A 1 109 ? 9.702 -19.113 -6.826 1.00 91.12 109 LEU A N 1
ATOM 881 C CA . LEU A 1 109 ? 9.594 -20.384 -7.545 1.00 91.12 109 LEU A CA 1
ATOM 882 C C . LEU A 1 109 ? 9.459 -20.176 -9.052 1.00 91.12 109 LEU A C 1
ATOM 884 O O . LEU A 1 109 ? 10.063 -20.919 -9.820 1.00 91.12 109 LEU A O 1
ATOM 888 N N . LEU A 1 110 ? 8.687 -19.178 -9.479 1.00 90.12 110 LEU A N 1
ATOM 889 C CA . LEU A 1 110 ? 8.500 -18.865 -10.891 1.00 90.12 110 LEU A CA 1
ATOM 890 C C . LEU A 1 110 ? 9.819 -18.435 -11.532 1.00 90.12 110 LEU A C 1
ATOM 892 O O . LEU A 1 110 ? 10.152 -18.903 -12.620 1.00 90.12 110 LEU A O 1
ATOM 896 N N . ASP A 1 111 ? 10.592 -17.608 -10.829 1.00 87.25 111 ASP A N 1
ATOM 897 C CA . ASP A 1 111 ? 11.930 -17.238 -11.270 1.00 87.25 111 ASP A CA 1
ATOM 898 C C . ASP A 1 111 ? 12.825 -18.467 -11.401 1.00 87.25 111 ASP A C 1
ATOM 900 O O . ASP A 1 111 ? 13.362 -18.736 -12.478 1.00 87.25 111 ASP A O 1
ATOM 904 N N . ARG A 1 112 ? 12.920 -19.263 -10.331 1.00 88.75 112 ARG A N 1
ATOM 905 C CA . ARG A 1 112 ? 13.911 -20.335 -10.286 1.00 88.75 112 ARG A CA 1
ATOM 906 C C . ARG A 1 112 ? 13.569 -21.552 -11.147 1.00 88.75 112 ARG A C 1
ATOM 908 O O . ARG A 1 112 ? 14.476 -22.246 -11.598 1.00 88.75 112 ARG A O 1
ATOM 915 N N . LEU A 1 113 ? 12.287 -21.857 -11.338 1.00 86.00 113 LEU A N 1
ATOM 916 C CA . LEU A 1 113 ? 11.842 -23.067 -12.042 1.00 86.00 113 LEU A CA 1
ATOM 917 C C . LEU A 1 113 ? 11.426 -22.818 -13.490 1.00 86.00 113 LEU A C 1
ATOM 919 O O . LEU A 1 113 ? 11.421 -23.764 -14.273 1.00 86.00 113 LEU A O 1
ATOM 923 N N . VAL A 1 114 ? 11.051 -21.587 -13.847 1.00 82.19 114 VAL A N 1
ATOM 924 C CA . VAL A 1 114 ? 10.504 -21.281 -15.176 1.00 82.19 114 VAL A CA 1
ATOM 925 C C . VAL A 1 114 ? 11.372 -20.265 -15.902 1.00 82.19 114 VAL A C 1
ATOM 927 O O . VAL A 1 114 ? 11.851 -20.560 -16.994 1.00 82.19 114 VAL A O 1
ATOM 930 N N . MET A 1 115 ? 11.608 -19.092 -15.307 1.00 79.69 115 MET A N 1
ATOM 931 C CA . MET A 1 115 ? 12.272 -17.986 -16.012 1.00 79.69 115 MET A CA 1
ATOM 932 C C . MET A 1 115 ? 13.721 -18.300 -16.381 1.00 79.69 115 MET A C 1
ATOM 934 O O . MET A 1 115 ? 14.127 -18.013 -17.503 1.00 79.69 115 MET A O 1
ATOM 938 N N . ASP A 1 116 ? 14.467 -18.952 -15.486 1.00 80.19 116 ASP A N 1
ATOM 939 C CA . ASP A 1 116 ? 15.871 -19.319 -15.728 1.00 80.19 116 ASP A CA 1
ATOM 940 C C . ASP A 1 116 ? 16.057 -20.309 -16.895 1.00 80.19 116 ASP A C 1
ATOM 942 O O . ASP A 1 116 ? 17.136 -20.381 -17.485 1.00 80.19 116 ASP A O 1
ATOM 946 N N . PHE A 1 117 ? 15.023 -21.086 -17.235 1.00 80.94 117 PHE A N 1
ATOM 947 C CA . PHE A 1 117 ? 15.096 -22.138 -18.254 1.00 80.94 117 PHE A CA 1
ATOM 948 C C . PHE A 1 117 ? 14.584 -21.701 -19.631 1.00 80.94 117 PHE A C 1
ATOM 950 O O . PHE A 1 117 ? 14.737 -22.455 -20.594 1.00 80.94 117 PHE A O 1
ATOM 957 N N . ILE A 1 118 ? 13.986 -20.510 -19.752 1.00 78.56 118 ILE A N 1
ATOM 958 C CA . ILE A 1 118 ? 13.471 -19.987 -21.024 1.00 78.56 118 ILE A CA 1
ATOM 959 C C . ILE A 1 118 ? 14.503 -19.015 -21.624 1.00 78.56 118 ILE A C 1
ATOM 961 O O . ILE A 1 118 ? 14.585 -17.857 -21.201 1.00 78.56 118 ILE A O 1
ATOM 965 N N . PRO A 1 119 ? 15.290 -19.438 -22.632 1.00 72.94 119 PRO A N 1
ATOM 966 C CA . PRO A 1 119 ? 16.264 -18.561 -23.270 1.00 72.94 119 PRO A CA 1
ATOM 967 C C . PRO A 1 119 ? 15.556 -17.405 -23.993 1.00 72.94 119 PRO A C 1
ATOM 969 O O . PRO A 1 119 ? 14.648 -17.618 -24.793 1.00 72.94 119 PRO A O 1
ATOM 972 N N . GLY A 1 120 ? 15.983 -16.170 -23.709 1.00 73.44 120 GLY A N 1
ATOM 973 C CA . GLY A 1 120 ? 15.433 -14.938 -24.294 1.00 73.44 120 GLY A CA 1
ATOM 974 C C . GLY A 1 120 ? 14.697 -14.030 -23.305 1.00 73.44 120 GLY A C 1
ATOM 975 O O . GLY A 1 120 ? 14.464 -12.864 -23.619 1.00 73.44 120 GLY A O 1
ATOM 976 N N . ILE A 1 121 ? 14.391 -14.513 -22.097 1.00 78.38 121 ILE A N 1
ATOM 977 C CA . ILE A 1 121 ? 13.828 -13.688 -21.022 1.00 78.38 121 ILE A CA 1
ATOM 978 C C . ILE A 1 121 ? 14.979 -13.141 -20.167 1.00 78.38 121 ILE A C 1
ATOM 980 O O . ILE A 1 121 ? 15.465 -13.793 -19.250 1.00 78.38 121 ILE A O 1
ATOM 984 N N . THR A 1 122 ? 15.450 -11.935 -20.479 1.00 77.75 122 THR A N 1
ATOM 985 C CA . THR A 1 122 ? 16.472 -11.248 -19.668 1.00 77.75 122 THR A CA 1
ATOM 986 C C . THR A 1 122 ? 15.856 -10.592 -18.427 1.00 77.75 122 THR A C 1
ATOM 988 O O . THR A 1 122 ? 14.650 -10.345 -18.384 1.00 77.75 122 THR A O 1
ATOM 991 N N . GLU A 1 123 ? 16.673 -10.247 -17.424 1.00 70.31 123 GLU A N 1
ATOM 992 C CA . GLU A 1 123 ? 16.201 -9.596 -16.184 1.00 70.31 123 GLU A CA 1
ATOM 993 C C . GLU A 1 123 ? 15.426 -8.289 -16.422 1.00 70.31 123 GLU A C 1
ATOM 995 O O . GLU A 1 123 ? 14.500 -7.972 -15.681 1.00 70.31 123 GLU A O 1
ATOM 1000 N N . GLY A 1 124 ? 15.753 -7.553 -17.489 1.00 71.94 124 GLY A N 1
ATOM 1001 C CA . GLY A 1 124 ? 15.073 -6.311 -17.872 1.00 71.94 124 GLY A CA 1
ATOM 1002 C C . GLY A 1 124 ? 13.907 -6.490 -18.847 1.00 71.94 124 GLY A C 1
ATOM 1003 O O . GLY A 1 124 ? 13.333 -5.500 -19.300 1.00 71.94 124 GLY A O 1
ATOM 1004 N N . SER A 1 125 ? 13.563 -7.723 -19.224 1.00 82.81 125 SER A N 1
ATOM 1005 C CA . SER A 1 125 ? 12.505 -7.970 -20.202 1.00 82.81 125 SER A CA 1
ATOM 1006 C C . SER A 1 125 ? 11.135 -7.627 -19.620 1.00 82.81 125 SER A C 1
ATOM 1008 O O . SER A 1 125 ? 10.698 -8.218 -18.630 1.00 82.81 125 SER A O 1
ATOM 1010 N N . TRP A 1 126 ? 10.400 -6.738 -20.294 1.00 83.62 126 TRP A N 1
ATOM 1011 C CA . TRP A 1 126 ? 9.009 -6.414 -19.952 1.00 83.62 126 TRP A CA 1
ATOM 1012 C C . TRP A 1 126 ? 8.120 -7.665 -19.893 1.00 83.62 126 TRP A C 1
ATOM 1014 O O . TRP A 1 126 ? 7.168 -7.700 -19.123 1.00 83.62 126 TRP A O 1
ATOM 1024 N N . LEU A 1 127 ? 8.460 -8.710 -20.658 1.00 85.00 127 LEU A N 1
ATOM 1025 C CA . LEU A 1 127 ? 7.769 -9.997 -20.650 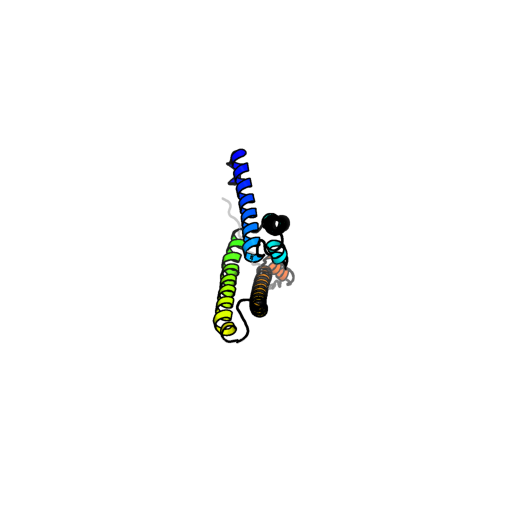1.00 85.00 127 LEU A CA 1
ATOM 1026 C C . LEU A 1 127 ? 7.878 -10.706 -19.292 1.00 85.00 127 LEU A C 1
ATOM 1028 O O . LEU A 1 127 ? 6.872 -11.198 -18.789 1.00 85.00 127 LEU A O 1
ATOM 1032 N N . ARG A 1 128 ? 9.059 -10.707 -18.656 1.00 85.06 128 ARG A N 1
ATOM 1033 C CA . ARG A 1 128 ? 9.237 -11.265 -17.305 1.00 85.06 128 ARG A CA 1
ATOM 1034 C C . ARG A 1 128 ? 8.368 -10.511 -16.308 1.00 85.06 128 ARG A C 1
ATOM 1036 O O . ARG A 1 128 ? 7.591 -11.118 -15.575 1.00 85.06 128 ARG A O 1
ATOM 1043 N N . ALA A 1 129 ? 8.439 -9.179 -16.349 1.00 86.12 129 ALA A N 1
ATOM 1044 C CA . ALA A 1 129 ? 7.617 -8.314 -15.509 1.00 86.12 129 ALA A CA 1
ATOM 1045 C C . ALA A 1 129 ? 6.114 -8.555 -15.734 1.00 86.12 129 ALA A C 1
ATOM 1047 O O . ALA A 1 129 ? 5.358 -8.640 -14.769 1.00 86.12 129 ALA A O 1
ATOM 1048 N N . ALA A 1 130 ? 5.684 -8.734 -16.986 1.00 88.75 130 ALA A N 1
ATOM 1049 C CA . ALA A 1 130 ? 4.301 -9.036 -17.336 1.00 88.75 130 ALA A CA 1
ATOM 1050 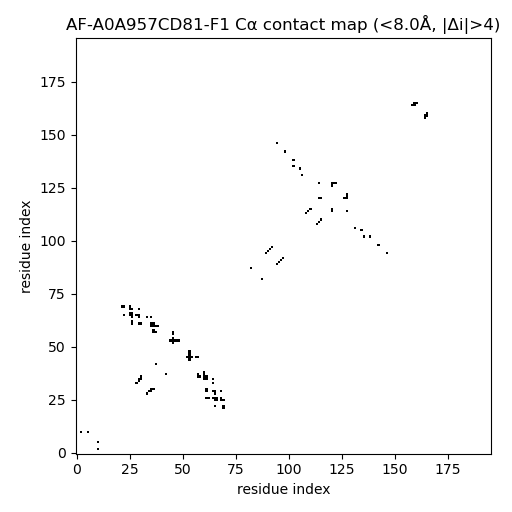C C . ALA A 1 130 ? 3.848 -10.393 -16.783 1.00 88.75 130 ALA A C 1
ATOM 1052 O O . ALA A 1 130 ? 2.730 -10.498 -16.280 1.00 88.75 130 ALA A O 1
ATOM 1053 N N . ILE A 1 131 ? 4.707 -11.414 -16.816 1.00 89.44 131 ILE A N 1
ATOM 1054 C CA . ILE A 1 131 ? 4.382 -12.736 -16.271 1.00 89.44 131 ILE A CA 1
ATOM 1055 C C . ILE A 1 131 ? 4.267 -12.686 -14.739 1.00 89.44 131 ILE A C 1
ATOM 1057 O O . ILE A 1 131 ? 3.286 -13.199 -14.203 1.00 89.44 131 ILE A O 1
ATOM 1061 N N . HIS A 1 132 ? 5.187 -12.019 -14.031 1.00 90.19 132 HIS A N 1
ATOM 1062 C CA . HIS A 1 132 ? 5.055 -11.829 -12.577 1.00 90.19 132 HIS A CA 1
ATOM 1063 C C . HIS A 1 132 ? 3.832 -10.989 -12.208 1.00 90.19 132 HIS A C 1
ATOM 1065 O O . HIS A 1 132 ? 3.151 -11.262 -11.218 1.00 90.19 132 HIS A O 1
ATOM 1071 N N . LEU A 1 133 ? 3.526 -9.962 -13.003 1.00 90.88 133 LEU A N 1
ATOM 1072 C CA . LEU A 1 133 ? 2.323 -9.162 -12.811 1.00 90.88 133 LEU A CA 1
ATOM 1073 C C . LEU A 1 133 ? 1.075 -10.037 -12.972 1.00 90.88 133 LEU A C 1
ATOM 1075 O O . LEU A 1 133 ? 0.200 -10.013 -12.110 1.00 90.88 133 LEU A O 1
ATOM 1079 N N . ALA A 1 134 ? 1.016 -10.851 -14.028 1.00 91.94 134 ALA A N 1
ATOM 1080 C CA . ALA A 1 134 ? -0.088 -11.769 -14.274 1.00 91.94 134 ALA A CA 1
ATOM 1081 C C . ALA A 1 134 ? -0.230 -12.804 -13.148 1.00 91.94 134 ALA A C 1
ATOM 1083 O O . ALA A 1 134 ? -1.338 -12.998 -12.645 1.00 91.94 134 ALA A O 1
ATOM 1084 N N . SER A 1 135 ? 0.867 -13.414 -12.686 1.00 90.75 135 SER A N 1
ATOM 1085 C CA . SER A 1 135 ? 0.825 -14.371 -11.574 1.00 90.75 135 SER A CA 1
ATOM 1086 C C . SER A 1 135 ? 0.326 -13.718 -10.285 1.00 90.75 135 SER A C 1
ATOM 1088 O O . SER A 1 135 ? -0.543 -14.269 -9.608 1.00 90.75 135 SER A O 1
ATOM 1090 N N . ASN A 1 136 ? 0.809 -12.512 -9.972 1.00 93.69 136 ASN A N 1
ATOM 1091 C CA . ASN A 1 136 ? 0.393 -11.774 -8.780 1.00 93.69 136 ASN A CA 1
ATOM 1092 C C . ASN A 1 136 ? -1.080 -11.349 -8.857 1.00 93.69 136 ASN A C 1
ATOM 1094 O O . ASN A 1 136 ? -1.784 -11.415 -7.849 1.00 93.69 136 ASN A O 1
ATOM 1098 N N . LEU A 1 137 ? -1.577 -10.975 -10.042 1.00 93.19 137 LEU A N 1
ATOM 1099 C CA . LEU A 1 137 ? -2.993 -10.668 -10.264 1.00 93.19 137 LEU A CA 1
ATOM 1100 C C . LEU A 1 137 ? -3.882 -11.906 -10.103 1.00 93.19 137 LEU A C 1
ATOM 1102 O O . LEU A 1 137 ? -4.938 -11.807 -9.481 1.00 93.19 137 LEU A O 1
ATOM 1106 N N . ILE A 1 138 ? -3.452 -13.069 -10.601 1.00 93.75 138 ILE A N 1
ATOM 1107 C CA . ILE A 1 138 ? -4.185 -14.334 -10.437 1.00 93.75 138 ILE A CA 1
ATOM 1108 C C . ILE A 1 138 ? -4.271 -14.712 -8.955 1.00 93.75 138 ILE A C 1
ATOM 1110 O O . ILE A 1 138 ? -5.354 -15.036 -8.466 1.00 93.75 138 ILE A O 1
ATOM 1114 N N . ILE A 1 139 ? -3.161 -14.619 -8.218 1.00 92.00 139 ILE A N 1
ATOM 1115 C CA . ILE A 1 139 ? -3.133 -14.901 -6.775 1.00 92.00 139 ILE A CA 1
ATOM 1116 C C . ILE A 1 139 ? -3.985 -13.893 -6.009 1.00 92.00 139 ILE A C 1
ATOM 1118 O O . ILE A 1 139 ? -4.762 -14.284 -5.138 1.00 92.00 139 ILE A O 1
ATOM 1122 N N . GLY A 1 140 ? -3.885 -12.609 -6.353 1.00 89.38 140 GLY A N 1
ATOM 1123 C CA . GLY A 1 140 ? -4.716 -11.561 -5.773 1.00 89.38 140 GLY A CA 1
ATOM 1124 C C . GLY A 1 140 ? -6.203 -11.832 -5.996 1.00 89.38 140 GLY A C 1
ATOM 1125 O O . GLY A 1 140 ? -6.984 -11.785 -5.047 1.00 89.38 140 GLY A O 1
ATOM 1126 N N . PHE A 1 141 ? -6.596 -12.197 -7.217 1.00 92.44 141 PHE A N 1
ATOM 1127 C CA . PHE A 1 141 ? -7.975 -12.549 -7.553 1.00 92.44 141 PHE A CA 1
ATOM 1128 C C . PHE A 1 141 ? -8.455 -13.795 -6.799 1.00 92.44 141 PHE A C 1
ATOM 1130 O O . PHE A 1 141 ? -9.539 -13.780 -6.214 1.00 92.44 141 PHE A O 1
ATOM 1137 N N . ALA A 1 142 ? -7.639 -14.850 -6.742 1.00 91.12 142 ALA A N 1
ATOM 1138 C CA . ALA A 1 142 ? -7.948 -16.052 -5.972 1.00 91.12 142 ALA A CA 1
ATOM 1139 C C . ALA A 1 142 ? -8.108 -15.737 -4.475 1.00 91.12 142 ALA A C 1
ATOM 1141 O O . ALA A 1 142 ? -9.062 -16.196 -3.844 1.00 91.12 142 ALA A O 1
ATOM 1142 N N . GLY A 1 143 ? -7.230 -14.898 -3.919 1.00 88.62 143 GLY A N 1
ATOM 1143 C CA . GLY A 1 143 ? -7.334 -14.400 -2.551 1.00 88.62 143 GLY A CA 1
ATOM 1144 C C . GLY A 1 143 ? -8.637 -13.633 -2.316 1.00 88.62 143 GLY A C 1
ATOM 1145 O O . GLY A 1 1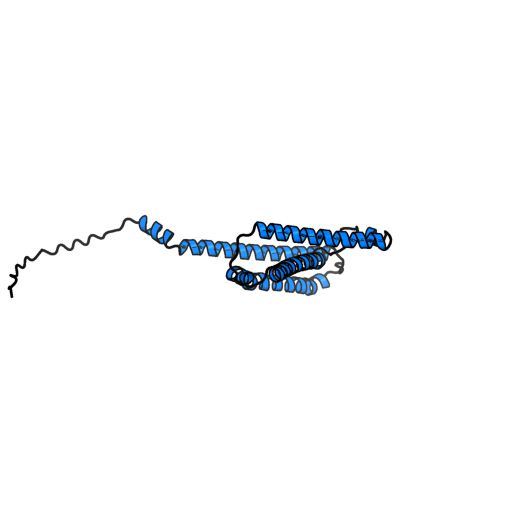43 ? -9.350 -13.912 -1.351 1.00 88.62 143 GLY A O 1
ATOM 1146 N N . LEU A 1 144 ? -8.994 -12.709 -3.212 1.00 89.06 144 LEU A N 1
ATOM 1147 C CA . LEU A 1 144 ? -10.249 -11.954 -3.133 1.00 89.06 144 LEU A CA 1
ATOM 1148 C C . LEU A 1 144 ? -11.476 -12.866 -3.201 1.00 89.06 144 LEU A C 1
ATOM 1150 O O . LEU A 1 144 ? -12.434 -12.659 -2.457 1.00 89.06 144 LEU A O 1
ATOM 1154 N N . GLU A 1 145 ? -11.449 -13.893 -4.043 1.00 90.50 145 GLU A N 1
ATOM 1155 C CA . GLU A 1 145 ? -12.543 -14.854 -4.156 1.00 90.50 145 GLU A CA 1
ATOM 1156 C C . GLU A 1 145 ? -12.670 -15.719 -2.891 1.00 90.50 145 GLU A C 1
ATOM 1158 O O . GLU A 1 145 ? -13.777 -15.934 -2.391 1.00 90.50 145 GLU A O 1
ATOM 1163 N N . VAL A 1 146 ? -11.552 -16.146 -2.295 1.00 89.31 146 VAL A N 1
ATOM 1164 C CA . VAL A 1 146 ? -11.547 -16.815 -0.982 1.00 89.31 146 VAL A CA 1
ATOM 1165 C C . VAL A 1 146 ? -12.138 -15.903 0.094 1.00 89.31 146 VAL A C 1
ATOM 1167 O O . VAL A 1 146 ? -12.991 -16.346 0.868 1.00 89.31 146 VAL A O 1
ATOM 1170 N N . LEU A 1 147 ? -11.751 -14.625 0.116 1.00 86.75 147 LEU A N 1
ATOM 1171 C CA . LEU A 1 147 ? -12.288 -13.644 1.058 1.00 86.75 147 LEU A CA 1
ATOM 1172 C C . LEU A 1 147 ? -13.791 -13.427 0.847 1.00 86.75 147 LEU A C 1
ATOM 1174 O O . LEU A 1 147 ? -14.557 -13.422 1.813 1.00 86.75 147 LEU A O 1
ATOM 1178 N N . ARG A 1 148 ? -14.239 -13.315 -0.408 1.00 86.12 148 ARG A N 1
ATOM 1179 C CA . ARG A 1 148 ? -15.655 -13.169 -0.768 1.00 86.12 148 ARG A CA 1
ATOM 1180 C C . ARG A 1 148 ? -16.467 -14.377 -0.310 1.00 86.12 148 ARG A C 1
ATOM 1182 O O . ARG A 1 148 ? -17.527 -14.205 0.295 1.00 86.12 148 ARG A O 1
ATOM 1189 N N . ARG A 1 149 ? -15.958 -15.591 -0.527 1.00 86.25 149 ARG A N 1
ATOM 1190 C CA . ARG A 1 149 ? -16.580 -16.842 -0.062 1.00 86.25 149 ARG A CA 1
ATOM 1191 C C . ARG A 1 149 ? -16.625 -16.920 1.460 1.00 86.25 149 ARG A C 1
ATOM 1193 O O . ARG A 1 149 ? -17.656 -17.298 2.015 1.00 86.25 149 ARG A O 1
ATOM 1200 N N . ALA A 1 150 ? -15.548 -16.536 2.141 1.00 83.31 150 ALA A N 1
ATOM 1201 C CA . ALA A 1 150 ? -15.506 -16.482 3.600 1.00 83.31 150 ALA A CA 1
ATOM 1202 C C . ALA A 1 150 ? -16.534 -15.479 4.153 1.00 83.31 150 ALA A C 1
ATOM 1204 O O . ALA A 1 150 ? -17.301 -15.819 5.055 1.00 83.31 150 ALA A O 1
ATOM 1205 N N . ALA A 1 151 ? -16.633 -14.290 3.552 1.00 81.50 151 ALA A N 1
ATOM 1206 C CA . ALA A 1 151 ? -17.607 -13.267 3.929 1.00 81.50 151 ALA A CA 1
ATOM 1207 C C . ALA A 1 151 ? -19.059 -13.727 3.700 1.00 81.50 151 ALA A C 1
ATOM 1209 O O . ALA A 1 151 ? -19.929 -13.506 4.544 1.00 81.50 151 ALA A O 1
ATOM 1210 N N . GLN A 1 152 ? -19.336 -14.413 2.587 1.00 77.50 152 GLN A N 1
ATOM 1211 C CA . GLN A 1 152 ? -20.663 -14.974 2.309 1.00 77.50 152 GLN A CA 1
ATOM 1212 C C . GLN A 1 152 ? -21.047 -16.090 3.288 1.00 77.50 152 GLN A C 1
ATOM 1214 O O . GLN A 1 152 ? -22.200 -16.149 3.720 1.00 77.50 152 GLN A O 1
ATOM 1219 N N . ARG A 1 153 ? -20.099 -16.958 3.663 1.00 75.06 153 ARG A N 1
ATOM 1220 C CA . ARG A 1 153 ? -20.330 -18.023 4.655 1.00 75.06 153 ARG A CA 1
ATOM 1221 C C . ARG A 1 153 ? -20.733 -17.448 6.009 1.00 75.06 153 ARG A C 1
ATOM 1223 O O . ARG A 1 153 ? -21.676 -17.952 6.613 1.00 75.06 153 ARG A O 1
ATOM 1230 N N . GLN A 1 154 ? -20.088 -16.363 6.436 1.00 72.69 154 GLN A N 1
ATOM 1231 C CA . GLN A 1 154 ? -20.449 -15.694 7.687 1.00 72.69 154 GLN A CA 1
ATOM 1232 C C . GLN A 1 154 ? -21.868 -15.116 7.657 1.00 72.69 154 GLN A C 1
ATOM 1234 O O . GLN A 1 154 ? -22.609 -15.288 8.621 1.00 72.69 154 GLN A O 1
ATOM 1239 N N . ARG A 1 155 ? -22.289 -14.513 6.536 1.00 68.62 155 ARG A N 1
ATOM 1240 C CA . ARG A 1 155 ? -23.670 -14.019 6.377 1.00 68.62 155 ARG A CA 1
ATOM 1241 C C . ARG A 1 155 ? -24.704 -15.146 6.452 1.00 68.62 155 ARG A C 1
ATOM 1243 O O . ARG A 1 155 ? -25.713 -14.999 7.129 1.00 68.62 155 ARG A O 1
ATOM 1250 N N . LYS A 1 156 ? -24.445 -16.282 5.792 1.00 69.06 156 LYS A N 1
ATOM 1251 C CA . LYS A 1 156 ? -25.366 -17.433 5.803 1.00 69.06 156 LYS A CA 1
ATOM 1252 C C . LYS A 1 156 ? -25.519 -18.047 7.196 1.00 69.06 156 LYS A C 1
ATOM 1254 O 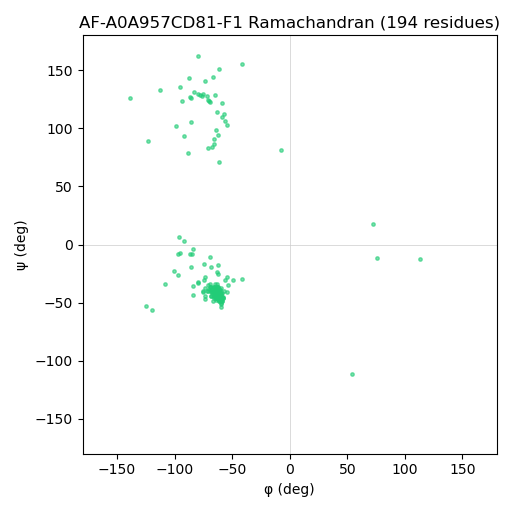O . LYS A 1 156 ? -26.641 -18.320 7.603 1.00 69.06 156 LYS A O 1
ATOM 1259 N N . MET A 1 157 ? -24.419 -18.230 7.927 1.00 65.44 157 MET A N 1
ATOM 1260 C CA . MET A 1 157 ? -24.474 -18.774 9.289 1.00 65.44 157 MET A CA 1
ATOM 1261 C C . MET A 1 157 ? -25.203 -17.842 10.260 1.00 65.44 157 MET A C 1
ATOM 1263 O O . MET A 1 157 ? -26.003 -18.316 11.058 1.00 65.44 157 MET A O 1
ATOM 1267 N N . HIS A 1 158 ? -24.992 -16.526 10.157 1.00 66.56 158 HIS A N 1
ATOM 1268 C CA . HIS A 1 158 ? -25.696 -15.561 11.004 1.00 66.56 158 HIS A CA 1
ATOM 1269 C C . HIS A 1 158 ? -27.220 -15.621 10.827 1.00 66.56 158 HIS A C 1
ATOM 1271 O O . HIS A 1 158 ? -27.941 -15.561 11.816 1.00 66.56 158 HIS A O 1
ATOM 1277 N N . ASN A 1 159 ? -27.706 -15.803 9.595 1.00 68.62 159 ASN A N 1
ATOM 1278 C CA . ASN A 1 159 ? -29.140 -15.922 9.335 1.00 68.62 159 ASN A CA 1
ATOM 1279 C C . ASN A 1 159 ? -29.732 -17.198 9.966 1.00 68.62 159 ASN A C 1
ATOM 1281 O O . ASN A 1 159 ? -30.745 -17.116 10.650 1.00 68.62 159 ASN A O 1
ATOM 1285 N N . ILE A 1 160 ? -29.078 -18.355 9.810 1.00 66.56 160 ILE A N 1
ATOM 1286 C CA . ILE A 1 160 ? -29.578 -19.641 10.344 1.00 66.56 160 ILE A CA 1
ATOM 1287 C C . ILE A 1 160 ? -29.628 -19.634 11.878 1.00 66.56 160 ILE A C 1
ATOM 1289 O O . ILE A 1 160 ? -30.565 -20.147 12.474 1.00 66.56 160 ILE A O 1
ATOM 1293 N N . THR A 1 161 ? -28.625 -19.044 12.530 1.00 67.19 161 THR A N 1
ATOM 1294 C CA . THR A 1 161 ? -28.554 -18.979 13.999 1.00 67.19 161 THR A CA 1
ATOM 1295 C C . THR A 1 161 ? -29.357 -17.809 14.576 1.00 67.19 161 THR A C 1
ATOM 1297 O O . THR A 1 161 ? -29.430 -17.667 15.796 1.00 67.19 161 THR A O 1
ATOM 1300 N N . SER A 1 162 ? -29.948 -16.941 13.745 1.00 70.88 162 SER A N 1
ATOM 1301 C CA . SER A 1 162 ? -30.692 -15.802 14.277 1.00 70.88 162 SER A CA 1
ATOM 1302 C C . SER A 1 162 ? -31.976 -16.293 14.967 1.00 70.88 162 SER A C 1
ATOM 1304 O O . SER A 1 162 ? -32.811 -16.936 14.327 1.00 70.88 162 SER A O 1
ATOM 1306 N N . PRO A 1 163 ? -32.175 -15.983 16.263 1.00 63.91 163 PRO A N 1
ATOM 1307 C CA . PRO A 1 163 ? -33.376 -16.398 16.983 1.00 63.91 163 PRO A CA 1
ATOM 1308 C C . PRO A 1 163 ? -34.635 -15.780 16.367 1.00 63.91 163 PRO A C 1
ATOM 1310 O O . PRO A 1 163 ? -35.697 -16.374 16.434 1.00 63.91 163 PRO A O 1
ATOM 1313 N N . VAL A 1 164 ? -34.507 -14.630 15.694 1.00 64.69 164 VAL A N 1
ATOM 1314 C CA . VAL A 1 164 ? -35.599 -13.978 14.958 1.00 64.69 164 VAL A CA 1
ATOM 1315 C C . VAL A 1 164 ? -36.105 -14.844 13.802 1.00 64.69 164 VAL A C 1
ATOM 1317 O O . VAL A 1 164 ? -37.313 -14.950 13.633 1.00 64.69 164 VAL A O 1
ATOM 1320 N N . LEU A 1 165 ? -35.222 -15.488 13.028 1.00 61.31 165 LEU A N 1
ATOM 1321 C CA . LEU A 1 165 ? -35.651 -16.388 11.950 1.00 61.31 165 LEU A CA 1
ATOM 1322 C C . LEU A 1 165 ? -36.200 -17.708 12.497 1.00 61.31 165 LEU A C 1
ATOM 1324 O O . LEU A 1 165 ? -37.205 -18.182 11.986 1.00 61.31 165 LEU A O 1
ATOM 1328 N N . ALA A 1 166 ? -35.609 -18.246 13.566 1.00 62.88 166 ALA A N 1
ATOM 1329 C CA . ALA A 1 166 ? -36.133 -19.439 14.232 1.00 62.88 166 ALA A CA 1
ATOM 1330 C C . ALA A 1 166 ? -37.529 -19.205 14.844 1.00 62.88 166 ALA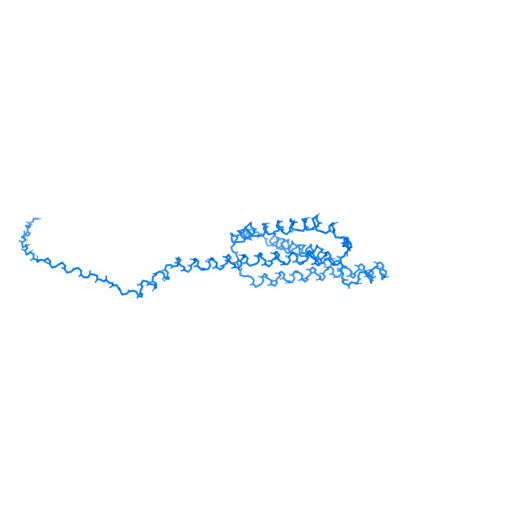 A C 1
ATOM 1332 O O . ALA A 1 166 ? -38.377 -20.090 14.803 1.00 62.88 166 ALA A O 1
ATOM 1333 N N . VAL A 1 167 ? -37.788 -18.007 15.383 1.00 62.50 167 VAL A N 1
ATOM 1334 C CA . VAL A 1 167 ? -39.110 -17.602 15.888 1.00 62.50 167 VAL A CA 1
ATOM 1335 C C . VAL A 1 167 ? -40.078 -17.329 14.735 1.00 62.50 167 VAL A C 1
ATOM 1337 O O . VAL A 1 167 ? -41.189 -17.840 14.774 1.00 62.50 167 VAL A O 1
ATOM 1340 N N . ALA A 1 168 ? -39.667 -16.617 13.680 1.00 62.28 168 ALA A N 1
ATOM 1341 C CA . ALA A 1 168 ? -40.518 -16.357 12.512 1.00 62.28 168 ALA A CA 1
ATOM 1342 C C . ALA A 1 168 ? -40.913 -17.642 11.757 1.00 62.28 168 ALA A C 1
ATOM 1344 O O . ALA A 1 168 ? -42.016 -17.735 11.224 1.00 62.28 168 ALA A O 1
ATOM 1345 N N . GLU A 1 169 ? -40.031 -18.643 11.720 1.00 65.56 169 GLU A N 1
ATOM 1346 C CA . GLU A 1 169 ? -40.325 -19.972 11.173 1.00 65.56 169 GLU A CA 1
ATOM 1347 C C . GLU A 1 169 ? -41.318 -20.749 12.055 1.00 65.56 169 GLU A C 1
ATOM 1349 O O . GLU A 1 169 ? -42.171 -21.468 11.537 1.00 65.56 169 GLU A O 1
ATOM 1354 N N . ASN A 1 170 ? -41.264 -20.553 13.376 1.00 62.31 170 ASN A N 1
ATOM 1355 C CA . ASN A 1 170 ? -42.169 -21.187 14.335 1.00 62.31 170 ASN A CA 1
ATOM 1356 C C . ASN A 1 170 ? -43.548 -20.493 14.410 1.00 62.31 170 ASN A C 1
ATOM 1358 O O . ASN A 1 170 ? -44.562 -21.162 14.569 1.00 62.31 170 ASN A O 1
ATOM 1362 N N . GLU A 1 171 ? -43.626 -19.172 14.209 1.00 61.69 171 GLU A N 1
ATOM 1363 C CA . GLU A 1 171 ? -44.896 -18.421 14.149 1.00 61.69 171 GLU A CA 1
ATOM 1364 C C . GLU A 1 171 ? -45.749 -18.754 12.908 1.00 61.69 171 GLU A C 1
ATOM 1366 O O . GLU A 1 171 ? -46.958 -18.523 12.903 1.00 61.69 171 GLU A O 1
ATOM 1371 N N . GLY A 1 172 ? -45.144 -19.322 11.860 1.00 59.41 172 GLY A N 1
ATOM 1372 C CA . GLY A 1 172 ? -45.844 -19.796 10.661 1.00 59.41 172 GLY A CA 1
ATOM 1373 C C . GLY A 1 172 ? -46.382 -21.229 10.756 1.00 59.41 172 GLY A C 1
ATOM 1374 O O . GLY A 1 172 ? -47.107 -21.663 9.858 1.00 59.41 172 GLY A O 1
ATOM 1375 N N . GLN A 1 173 ? -46.037 -21.978 11.807 1.00 53.50 173 GLN A N 1
ATOM 1376 C CA . GLN A 1 173 ? -46.559 -23.325 12.023 1.00 53.50 173 GLN A CA 1
ATOM 1377 C C . GLN A 1 173 ? -47.799 -23.237 12.919 1.00 53.50 173 GLN A C 1
ATOM 1379 O O . GLN A 1 173 ? -47.711 -22.689 14.019 1.00 53.50 173 GLN A O 1
ATOM 1384 N N . PRO A 1 174 ? -48.971 -23.752 12.494 1.00 45.31 174 PRO A N 1
ATOM 1385 C CA . PRO A 1 174 ? -50.111 -23.819 13.391 1.00 45.31 174 PRO A CA 1
ATOM 1386 C C . PRO A 1 174 ? -49.697 -24.661 14.596 1.00 45.31 174 PRO A C 1
ATOM 1388 O O . PRO A 1 174 ? -49.286 -25.811 14.433 1.00 45.31 174 PRO A O 1
ATOM 1391 N N . ILE A 1 175 ? -49.786 -24.075 15.791 1.00 52.53 175 ILE A N 1
ATOM 1392 C CA . ILE A 1 175 ? -49.604 -24.785 17.055 1.00 52.53 175 ILE A CA 1
ATOM 1393 C C . ILE A 1 175 ? -50.592 -25.949 17.021 1.00 52.53 175 ILE A C 1
ATOM 1395 O O . ILE A 1 175 ? -51.798 -25.758 17.188 1.00 52.53 175 ILE A O 1
ATOM 1399 N N . ARG A 1 176 ? -50.098 -27.161 16.750 1.00 44.06 176 ARG A N 1
ATOM 1400 C CA . ARG A 1 176 ? -50.860 -28.387 16.953 1.00 44.06 176 ARG A CA 1
ATOM 1401 C C . ARG A 1 176 ? -50.937 -28.554 18.462 1.00 44.06 176 ARG A C 1
ATOM 1403 O O . ARG A 1 176 ? -50.112 -29.224 19.069 1.00 44.06 176 ARG A O 1
ATOM 1410 N N . VAL A 1 177 ? -51.901 -27.864 19.063 1.00 51.84 177 VAL A N 1
ATOM 1411 C CA . VAL A 1 177 ? -52.450 -28.263 20.350 1.00 51.84 177 VAL A CA 1
ATOM 1412 C C . VAL A 1 177 ? -53.056 -29.628 20.074 1.00 51.84 177 VAL A C 1
ATOM 1414 O O . VAL A 1 177 ? -54.136 -29.750 19.497 1.00 51.84 177 VAL A O 1
ATOM 1417 N N . GLU A 1 178 ? -52.275 -30.664 20.343 1.00 51.19 178 GLU A N 1
ATOM 1418 C CA . GLU A 1 178 ? -52.800 -32.003 20.508 1.00 51.19 178 GLU A CA 1
ATOM 1419 C C . GLU A 1 178 ? -53.648 -31.899 21.775 1.00 51.19 178 GLU A C 1
ATOM 1421 O O . GLU A 1 178 ? -53.144 -31.902 22.894 1.00 51.19 178 GLU A O 1
ATOM 1426 N N . PHE A 1 179 ? -54.932 -31.589 21.578 1.00 43.28 179 PHE A N 1
ATOM 1427 C CA . PHE A 1 179 ? -55.932 -31.663 22.625 1.00 43.28 179 PHE A CA 1
ATOM 1428 C C . PHE A 1 179 ? -56.041 -33.142 22.965 1.00 43.28 179 PHE A C 1
ATOM 1430 O O . PHE A 1 179 ? -56.811 -33.880 22.355 1.00 43.28 179 PHE A O 1
ATOM 1437 N N . GLU A 1 180 ? -55.185 -33.589 23.872 1.00 50.75 180 GLU A N 1
ATOM 1438 C CA . GLU A 1 180 ? -55.349 -34.861 24.540 1.00 50.75 180 GLU A CA 1
ATOM 1439 C C . GLU A 1 180 ? -56.645 -34.732 25.347 1.00 50.75 180 GLU A C 1
ATOM 1441 O O . GLU A 1 180 ? -56.706 -34.065 26.381 1.00 50.75 180 GLU A O 1
ATOM 1446 N N . GLU A 1 181 ? -57.730 -35.257 24.770 1.00 51.06 181 GLU A N 1
ATOM 1447 C CA . GLU A 1 181 ? -59.021 -35.490 25.415 1.00 51.06 181 GLU A CA 1
ATOM 1448 C C . GLU A 1 181 ? -58.817 -36.484 26.568 1.00 51.06 181 GLU A C 1
ATOM 1450 O O . GLU A 1 181 ? -59.228 -37.640 26.512 1.00 51.06 181 GLU A O 1
ATOM 1455 N N . GLU A 1 182 ? -58.172 -36.050 27.647 1.00 51.72 182 GLU A N 1
ATOM 1456 C CA . GLU A 1 182 ? -58.201 -36.785 28.901 1.00 51.72 182 GLU A CA 1
ATOM 1457 C C . GLU A 1 182 ? -59.418 -36.311 29.700 1.00 51.72 182 GLU A C 1
ATOM 1459 O O . GLU A 1 182 ? -59.361 -35.471 30.599 1.00 51.72 182 GLU A O 1
ATOM 1464 N N . MET A 1 183 ? -60.574 -36.844 29.304 1.00 48.84 183 MET A N 1
ATOM 1465 C CA . MET A 1 183 ? -61.818 -36.762 30.057 1.00 48.84 183 MET A CA 1
ATOM 1466 C C . MET A 1 183 ? -61.667 -37.583 31.345 1.00 48.84 183 MET A C 1
ATOM 1468 O O . MET A 1 183 ? -62.057 -38.747 31.409 1.00 48.84 183 MET A O 1
ATOM 1472 N N . THR A 1 184 ? -61.089 -36.988 32.388 1.00 55.84 184 THR A N 1
ATOM 1473 C CA . THR A 1 184 ? -61.181 -37.532 33.748 1.00 55.84 184 THR A CA 1
ATOM 1474 C C . THR A 1 184 ? -62.457 -37.003 34.410 1.00 55.84 184 THR A C 1
ATOM 1476 O O . THR A 1 184 ? -62.709 -35.795 34.394 1.00 55.84 184 THR A O 1
ATOM 1479 N N . PRO A 1 185 ? -63.324 -37.875 34.961 1.00 46.41 185 PRO A N 1
ATOM 1480 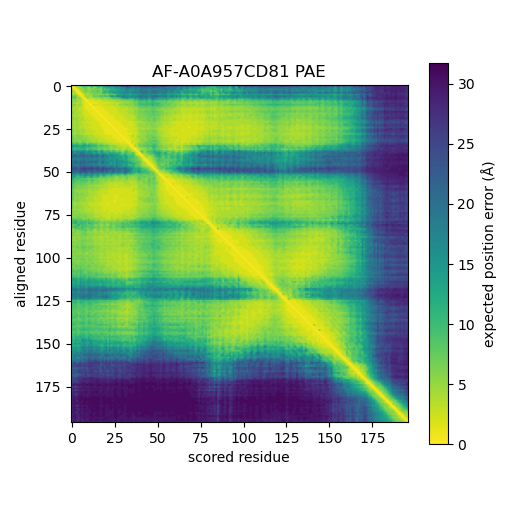C CA . PRO A 1 185 ? -64.538 -37.424 35.618 1.00 46.41 185 PRO A CA 1
ATOM 1481 C C . PRO A 1 185 ? -64.161 -36.755 36.941 1.00 46.41 185 PRO A C 1
ATOM 1483 O O . PRO A 1 185 ? -63.447 -37.322 37.767 1.00 46.41 185 PRO A O 1
ATOM 1486 N N . VAL A 1 186 ? -64.656 -35.533 37.125 1.00 56.25 186 VAL A N 1
ATOM 1487 C CA . VAL A 1 186 ? -64.556 -34.755 38.361 1.00 56.25 186 VAL A CA 1
ATOM 1488 C C . VAL A 1 186 ? -65.162 -35.569 39.504 1.00 56.25 186 VAL A C 1
ATOM 1490 O O . VAL A 1 186 ? -66.380 -35.726 39.584 1.00 56.25 186 VAL A O 1
ATOM 1493 N N . HIS A 1 187 ? -64.307 -36.104 40.376 1.00 52.25 187 HIS A N 1
ATOM 1494 C CA . HIS A 1 187 ? -64.739 -36.707 41.628 1.00 52.25 187 HIS A CA 1
ATOM 1495 C C . HIS A 1 187 ? -64.854 -35.595 42.671 1.00 52.25 187 HIS A C 1
ATOM 1497 O O . HIS A 1 187 ? -63.859 -35.052 43.149 1.00 52.25 187 HIS A O 1
ATOM 1503 N N . ASP A 1 188 ? -66.096 -35.230 42.963 1.00 53.59 188 ASP A N 1
ATOM 1504 C CA . ASP A 1 188 ? -66.471 -34.298 44.016 1.00 53.59 188 ASP A CA 1
ATOM 1505 C C . ASP A 1 188 ? -66.063 -34.880 45.379 1.00 53.59 188 ASP A C 1
ATOM 1507 O O . ASP A 1 188 ? -66.564 -35.930 45.797 1.00 53.59 188 ASP A O 1
ATOM 1511 N N . HIS A 1 189 ? -65.115 -34.227 46.049 1.00 50.66 189 HIS A N 1
ATOM 1512 C CA . HIS A 1 189 ? -64.761 -34.498 47.436 1.00 50.66 189 HIS A CA 1
ATOM 1513 C C . HIS A 1 189 ? -64.917 -33.208 48.236 1.00 50.66 189 HIS A C 1
ATOM 1515 O O . HIS A 1 189 ? -63.991 -32.417 48.404 1.00 50.66 189 HIS A O 1
ATOM 1521 N N . HIS A 1 190 ? -66.131 -33.017 48.745 1.00 50.28 190 HIS A N 1
ATOM 1522 C CA . HIS A 1 190 ? -66.395 -32.187 49.907 1.00 50.28 190 HIS A CA 1
ATOM 1523 C C . HIS A 1 190 ? -65.599 -32.712 51.114 1.00 50.28 190 HIS A C 1
ATOM 1525 O O . HIS A 1 190 ? -65.946 -33.745 51.684 1.00 50.28 190 HIS A O 1
ATOM 1531 N N . GLU A 1 191 ? -64.584 -31.967 51.551 1.00 56.19 191 GLU A N 1
ATOM 1532 C CA . GLU A 1 191 ? -64.053 -32.056 52.916 1.00 56.19 191 GLU A CA 1
ATOM 1533 C C . GLU A 1 191 ? -64.357 -30.756 53.682 1.00 56.19 191 GLU A C 1
ATOM 1535 O O . GLU A 1 191 ? -64.146 -29.661 53.150 1.00 56.19 191 GLU A O 1
ATOM 1540 N N . PRO A 1 192 ? -64.869 -30.834 54.926 1.00 57.66 192 PRO A N 1
ATOM 1541 C CA . PRO A 1 192 ? -65.095 -29.663 55.758 1.00 57.66 192 PRO A CA 1
ATOM 1542 C C . PRO A 1 192 ? -63.807 -29.250 56.484 1.00 57.66 192 PRO A C 1
ATOM 1544 O O . PRO A 1 192 ? -63.144 -30.054 57.135 1.00 57.66 192 PRO A O 1
ATOM 1547 N N . VAL A 1 193 ? -63.493 -27.958 56.409 1.00 57.81 193 VAL A N 1
ATOM 1548 C CA . VAL A 1 193 ? -62.387 -27.302 57.121 1.00 57.81 193 VAL A CA 1
ATOM 1549 C C . VAL A 1 193 ? -62.702 -27.220 58.624 1.00 57.81 193 VAL A C 1
ATOM 1551 O O . VAL A 1 193 ? -63.728 -26.630 58.977 1.00 57.81 193 VAL A O 1
ATOM 1554 N N . PRO A 1 194 ? -61.850 -27.735 59.533 1.00 54.19 194 PRO A N 1
ATOM 1555 C CA . PRO A 1 194 ? -61.986 -27.466 60.956 1.00 54.19 194 PRO A CA 1
ATOM 1556 C C . PRO A 1 194 ? -61.277 -26.155 61.317 1.00 54.19 194 PRO A C 1
ATOM 1558 O O . PRO A 1 194 ? -60.100 -25.952 61.026 1.00 54.19 194 PRO A O 1
ATOM 1561 N N . ALA A 1 195 ? -62.030 -25.264 61.955 1.00 49.75 195 ALA A N 1
ATOM 1562 C CA . ALA A 1 195 ? -61.542 -24.021 62.528 1.00 49.75 195 ALA A CA 1
ATOM 1563 C C . ALA A 1 195 ? -60.798 -24.285 63.841 1.00 49.75 195 ALA A C 1
ATOM 1565 O O . ALA A 1 195 ? -61.390 -24.881 64.739 1.00 49.75 195 ALA A O 1
ATOM 1566 N N . HIS A 1 196 ? -59.568 -23.779 63.960 1.00 45.88 196 HIS A N 1
ATOM 1567 C CA . HIS A 1 196 ? -58.931 -23.359 65.212 1.00 45.88 196 HIS A CA 1
ATOM 1568 C C . HIS A 1 196 ? -57.875 -22.290 64.928 1.00 45.88 196 HIS A C 1
ATOM 1570 O O . HIS A 1 196 ? -57.110 -22.466 63.955 1.00 45.88 196 HIS A O 1
#